Protein AF-A0A430JIA0-F1 (afdb_monomer)

Organism: NCBI:txid2496558

Solvent-accessible surface area (backbone atoms only — not comparable to full-atom values): 18528 Å² total; per-residue (Å²): 144,86,85,83,90,86,86,90,83,90,82,87,82,88,82,88,89,80,90,81,91,77,83,86,77,84,80,80,78,80,63,78,69,62,62,56,59,53,52,56,53,56,55,49,53,55,55,49,54,67,62,66,58,68,72,65,78,77,71,80,78,61,80,89,70,86,62,89,85,55,78,76,28,60,44,78,81,40,79,42,67,43,78,38,83,90,32,78,34,56,36,35,40,31,39,38,25,21,53,32,56,75,23,52,68,71,74,54,77,22,44,37,41,63,58,47,35,56,76,59,42,76,47,80,81,54,46,40,78,36,57,72,46,47,26,77,56,33,22,42,17,74,38,52,71,34,30,32,50,38,43,44,67,65,78,63,29,68,56,52,50,52,40,51,53,52,48,43,43,37,12,55,74,67,58,31,49,22,38,42,41,37,42,41,41,72,46,92,92,34,64,35,34,38,50,38,30,42,38,36,38,31,26,34,51,43,98,84,76,42,77,41,82,74,47,64,31,76,46,77,52,74,55,76,79,75,70,54,88,73,35,64,39,51,46,93,70,62,41,60,68,53,38,35,73,68,65,38,52,75,68,52,13,51,56,54,40,56,59,36,75,41,64,31,80,41,57,66,56,47,53,50,53,52,52,54,52,54,70,73,50,76,46,80,85,61,66,49,69,56,54,61,65,48,53,73,40,54,38,42,49,70,83,53,101,56,98,56,68,20,50,29,31,30,60,57,125

Nearest PDB structures (foldseek):
  4ozk-assembly1_A  TM=6.352E-01  e=3.296E+00  Brevibacillus laterosporus GI-9
  7pvh-assembly1_B 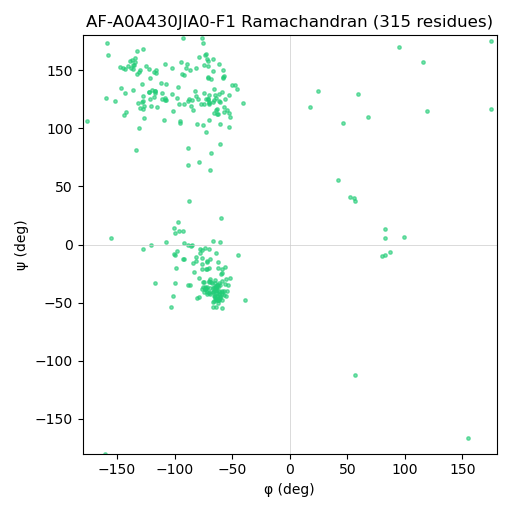 TM=2.564E-01  e=1.318E+00  Porphyromonas gingivalis ATCC 33277
  8hgn-assembly1_A  TM=3.031E-01  e=9.314E+00  Methylorubrum extorquens CM4

pLDDT: mean 80.12, std 19.39, range [41.81, 98.62]

Radius of gyration: 29.89 Å; Cα contacts (8 Å, |Δi|>4): 509; chains: 1; bounding box: 101×64×62 Å

Sequence (317 aa):
MMRDHARLNRKENESTEPGKEVRGAAKLSASPYSQIMHMQRTIGNRAVSSMMQGQSPRIQRAPSEDYTNEADGTYWETDETEDHNGATVPSQVLAVMKNPDYGGTPSVDPPGWDWLKTKYGRLKGSWVRFHIINAELGGPGGDTTNLVPTTTALNHNAGWRQLEEGAKSSAIDDNDWTYVEVDLNYNDDYPAGIPESISAEWGYLDQANQWRRAGTANLGQVNPDDNDNNHYLPAAQITNARLRQFGLNAQQAVAMRALIDDTYEDQDEFETELAGNGNHMIDENLIAGRWYDVAGRFYVDEDDDIDGPYPIVVRNT

InterPro domains:
  IPR044927 Type VII secretion system protein EssD-like [PF13930] (126-190)
  IPR044929 DNA/RNA non-specific endonuclease superfamily [G3DSA:3.40.570.10] (49-234)

Mean predicted aligned error: 14.37 Å

Foldseek 3Di:
DDDDDDDDDDDDDDDDDDDDDDDDDDDDDDDPVVVVVVVVVVVVVVVVVVVPPPPPPPPPPDQPDQCVPPDFAKDWRDFDWDFAPNDTATFKTKMKGAQHDQQDAADDQAKCRVVCCLAQPDCPQFKDFDFLQHRLRNGHNPDNSRTAIDTPCQSPDPQVVVQNVVQNCQRNVVRFIKMKMKGFDCDNLAPTRHGQKIKMWMFTQDPVRDTDTDGIDMDGGDRPVVVPPPWKDFLVRCALVNLVVLPADNVLSVLVNVLQPDFAQAQVRSVVVLVVSVVVVPPVVRPPVSSVVQVVQKGFNPVPPDRDTGGIIGTDD

Structure (mmCIF, N/CA/C/O backbone):
data_AF-A0A430JIA0-F1
#
_entry.id   AF-A0A430JIA0-F1
#
loop_
_atom_site.group_PDB
_atom_site.id
_atom_site.type_symbol
_atom_site.label_atom_id
_atom_site.label_alt_id
_atom_site.label_comp_id
_atom_site.label_asym_id
_atom_site.label_entity_id
_atom_site.label_seq_id
_atom_site.pdbx_PDB_ins_code
_atom_site.Cartn_x
_atom_site.Cartn_y
_atom_site.Cartn_z
_atom_site.occupancy
_atom_site.B_iso_or_equiv
_atom_site.auth_seq_id
_atom_site.auth_comp_id
_atom_site.auth_asym_id
_atom_site.auth_atom_id
_atom_site.pdbx_PDB_model_num
ATOM 1 N N . MET A 1 1 ? -78.118 0.076 -6.481 1.00 43.00 1 MET A N 1
ATOM 2 C CA . MET A 1 1 ? -78.180 0.472 -5.059 1.00 43.00 1 MET A CA 1
ATOM 3 C C . MET A 1 1 ? -77.096 1.510 -4.828 1.00 43.00 1 MET A C 1
ATOM 5 O O . MET A 1 1 ? -75.932 1.160 -4.739 1.00 43.00 1 MET A O 1
ATOM 9 N N . MET A 1 2 ? -77.500 2.777 -4.865 1.00 49.34 2 MET A N 1
ATOM 10 C CA . MET A 1 2 ? -76.716 3.983 -4.588 1.00 49.34 2 MET A CA 1
ATOM 11 C C . MET A 1 2 ? -77.392 4.675 -3.401 1.00 49.34 2 MET A C 1
ATOM 13 O O . MET A 1 2 ? -78.615 4.799 -3.434 1.00 49.34 2 MET A O 1
ATOM 17 N N . ARG A 1 3 ? -76.613 5.088 -2.398 1.00 47.03 3 ARG A N 1
ATOM 18 C CA . ARG A 1 3 ? -76.891 6.102 -1.358 1.00 47.03 3 ARG A CA 1
ATOM 19 C C . ARG A 1 3 ? -75.509 6.517 -0.836 1.00 47.03 3 ARG A C 1
ATOM 21 O O . ARG A 1 3 ? -74.711 5.623 -0.584 1.00 47.03 3 ARG A O 1
ATOM 28 N N . ASP A 1 4 ? -75.045 7.759 -0.767 1.00 46.25 4 ASP A N 1
ATOM 29 C CA . ASP A 1 4 ? -75.588 9.102 -0.488 1.00 46.25 4 ASP A CA 1
ATOM 30 C C . ASP A 1 4 ? -74.870 9.668 0.754 1.00 46.25 4 ASP A C 1
ATOM 32 O O . ASP A 1 4 ? -74.962 9.124 1.848 1.00 46.25 4 ASP A O 1
ATOM 36 N N . HIS A 1 5 ? -74.123 10.750 0.509 1.00 48.12 5 HIS A N 1
ATOM 37 C CA . HIS A 1 5 ? -73.893 11.969 1.302 1.00 48.12 5 HIS A CA 1
ATOM 38 C C . HIS A 1 5 ? -74.059 12.016 2.842 1.00 48.12 5 HIS A C 1
ATOM 40 O O . HIS A 1 5 ? -75.143 11.775 3.358 1.00 48.12 5 HIS A O 1
ATOM 46 N N . ALA A 1 6 ? -73.052 12.599 3.527 1.00 50.78 6 ALA A N 1
ATOM 47 C CA . ALA A 1 6 ? -73.121 13.829 4.372 1.00 50.78 6 ALA A CA 1
ATOM 48 C C . ALA A 1 6 ? -71.751 14.070 5.074 1.00 50.78 6 ALA A C 1
ATOM 50 O O . ALA A 1 6 ? -71.221 13.153 5.684 1.00 50.78 6 ALA A O 1
ATOM 51 N N . ARG A 1 7 ? -70.982 15.152 4.844 1.00 48.59 7 ARG A N 1
ATOM 52 C CA . ARG A 1 7 ? -71.048 16.578 5.281 1.00 48.59 7 ARG A CA 1
ATOM 53 C C . ARG A 1 7 ? -70.806 16.884 6.787 1.00 48.59 7 ARG A C 1
ATOM 55 O O . ARG A 1 7 ? -71.693 16.689 7.600 1.00 48.59 7 ARG A O 1
ATOM 62 N N . LEU A 1 8 ? -69.636 17.512 7.030 1.00 52.22 8 LEU A N 1
ATOM 63 C CA . LEU A 1 8 ? -69.292 18.727 7.821 1.00 52.22 8 LEU A CA 1
ATOM 64 C C . LEU A 1 8 ? -69.594 18.862 9.335 1.00 52.22 8 LEU A C 1
ATOM 66 O O . LEU A 1 8 ? -70.743 18.802 9.748 1.00 52.22 8 LEU A O 1
ATOM 70 N N . ASN A 1 9 ? -68.550 19.247 10.099 1.00 46.97 9 ASN A N 1
ATOM 71 C CA . ASN A 1 9 ? -68.502 20.329 11.121 1.00 46.97 9 ASN A CA 1
ATOM 72 C C . ASN A 1 9 ? -67.052 20.441 11.660 1.00 46.97 9 ASN A C 1
ATOM 74 O O . ASN A 1 9 ? -66.540 19.482 12.223 1.00 46.97 9 ASN A O 1
ATOM 78 N N . ARG A 1 10 ? -66.243 21.457 11.317 1.00 45.19 10 ARG A N 1
ATOM 79 C CA . ARG A 1 10 ? -66.121 22.824 11.887 1.00 45.19 10 ARG A CA 1
ATOM 80 C C . ARG A 1 10 ? -66.078 22.877 13.423 1.00 45.19 10 ARG A C 1
ATOM 82 O O . ARG A 1 10 ? -67.124 22.832 14.060 1.00 45.19 10 ARG A O 1
ATOM 89 N N . LYS A 1 11 ? -64.883 23.107 13.981 1.00 51.16 11 LYS A N 1
ATOM 90 C CA . LYS A 1 11 ? -64.669 23.973 15.152 1.00 51.16 11 LYS A CA 1
ATOM 91 C C . LYS A 1 11 ? -63.366 24.751 14.978 1.00 51.16 11 LYS A C 1
ATOM 93 O O . LYS A 1 11 ? -62.287 24.174 14.910 1.00 51.16 11 LYS A O 1
ATOM 98 N N . GLU A 1 12 ? -63.540 26.058 14.850 1.00 51.97 12 GLU A N 1
ATOM 99 C CA . GLU A 1 12 ? -62.530 27.094 15.027 1.00 51.97 12 GLU A CA 1
ATOM 100 C C . GLU A 1 12 ? -62.154 27.158 16.513 1.00 51.97 12 GLU A C 1
ATOM 102 O O . GLU A 1 12 ? -63.027 27.014 17.369 1.00 51.97 12 GLU A O 1
ATOM 107 N N . ASN A 1 13 ? -60.876 27.382 16.809 1.00 48.94 13 ASN A N 1
ATOM 108 C CA . ASN A 1 13 ? -60.428 27.892 18.100 1.00 48.94 13 ASN A CA 1
ATOM 109 C C . ASN A 1 13 ? -59.471 29.051 17.816 1.00 48.94 13 ASN A C 1
ATOM 111 O O . ASN A 1 13 ? -58.311 28.849 17.460 1.00 48.94 13 ASN A O 1
ATOM 115 N N . GLU A 1 14 ? -60.006 30.262 17.941 1.00 49.06 14 GLU A N 1
ATOM 116 C CA . GLU A 1 14 ? -59.245 31.474 18.211 1.00 49.06 14 GLU A CA 1
ATOM 117 C C . GLU A 1 14 ? -58.817 31.457 19.685 1.00 49.06 14 GLU A C 1
ATOM 119 O O . GLU A 1 14 ? -59.644 31.266 20.577 1.00 49.06 14 GLU A O 1
ATOM 124 N N . SER A 1 15 ? -57.537 31.700 19.956 1.00 50.50 15 SER A N 1
ATOM 125 C CA . SER A 1 15 ? -57.106 32.253 21.240 1.00 50.50 15 SER A CA 1
ATOM 126 C C . SER A 1 15 ? -55.933 33.197 21.014 1.00 50.50 15 SER A C 1
ATOM 128 O O . SER A 1 15 ? -54.843 32.794 20.607 1.00 50.50 15 SER A O 1
ATOM 130 N N . THR A 1 16 ? -56.228 34.463 21.250 1.00 45.66 16 THR A N 1
ATOM 131 C CA . THR A 1 16 ? -55.374 35.645 21.240 1.00 45.66 16 THR A CA 1
ATOM 132 C C . THR A 1 16 ? -54.450 35.694 22.466 1.00 45.66 16 THR A C 1
ATOM 134 O O . THR A 1 16 ? -54.764 35.080 23.481 1.00 45.66 16 THR A O 1
ATOM 137 N N . GLU A 1 17 ? -53.401 36.528 22.357 1.00 45.19 17 GLU A N 1
ATOM 138 C CA . GLU A 1 17 ? -52.567 37.182 23.402 1.00 45.19 17 GLU A CA 1
ATOM 139 C C . GLU A 1 17 ? -51.066 36.773 23.461 1.00 45.19 17 GLU A C 1
ATOM 141 O O . GLU A 1 17 ? -50.692 35.708 22.979 1.00 45.19 17 GLU A O 1
ATOM 146 N N . PRO A 1 18 ? -50.156 37.608 24.020 1.00 48.72 18 PRO A N 1
ATOM 147 C CA . PRO A 1 18 ? -49.768 38.925 23.509 1.00 48.72 18 PRO A CA 1
ATOM 148 C C . PRO A 1 18 ? -48.228 39.130 23.460 1.00 48.72 18 PRO A C 1
ATOM 150 O O . PRO A 1 18 ? -47.442 38.398 24.053 1.00 48.72 18 PRO A O 1
ATOM 153 N N . GLY A 1 19 ? -47.825 40.184 22.744 1.00 44.72 19 GLY A N 1
ATOM 154 C CA . GLY A 1 19 ? -46.568 40.950 22.810 1.00 44.72 19 GLY A CA 1
ATOM 155 C C . GLY A 1 19 ? -45.313 40.378 23.493 1.00 44.72 19 GLY A C 1
ATOM 156 O O . GLY A 1 19 ? -45.224 40.307 24.717 1.00 44.72 19 GLY A O 1
ATOM 157 N N . LYS A 1 20 ? -44.247 40.213 22.698 1.00 43.59 20 LYS A N 1
ATOM 158 C CA . LYS A 1 20 ? -42.864 40.411 23.159 1.00 43.59 20 LYS A CA 1
ATOM 159 C C . LYS A 1 20 ? -42.105 41.327 22.203 1.00 43.59 20 LYS A C 1
ATOM 161 O O . LYS A 1 20 ? -41.908 41.005 21.034 1.00 43.59 20 LYS A O 1
ATOM 166 N N . GLU A 1 21 ? -41.693 42.470 22.745 1.00 47.84 21 GLU A N 1
ATOM 167 C CA . GLU A 1 21 ? -40.702 43.381 22.179 1.00 47.84 21 GLU A CA 1
ATOM 168 C C . GLU A 1 21 ? -39.407 42.628 21.845 1.00 47.84 21 GLU A C 1
ATOM 170 O O . GLU A 1 21 ? -38.822 41.970 22.707 1.00 47.84 21 GLU A O 1
ATOM 175 N N . VAL A 1 22 ? -38.914 42.786 20.617 1.00 49.38 22 VAL A N 1
ATOM 176 C CA . VAL A 1 22 ? -37.538 42.430 20.259 1.00 49.38 22 VAL A CA 1
ATOM 177 C C . VAL A 1 22 ? -36.776 43.727 20.032 1.00 49.38 22 VAL A C 1
ATOM 179 O O . VAL A 1 22 ? -36.980 44.437 19.049 1.00 49.38 22 VAL A O 1
ATOM 182 N N . ARG A 1 23 ? -35.904 44.040 20.991 1.00 46.28 23 ARG A N 1
ATOM 183 C CA . ARG A 1 23 ? -34.917 45.114 20.903 1.00 46.28 23 ARG A CA 1
ATOM 184 C C . ARG A 1 23 ? -33.923 44.787 19.792 1.00 46.28 23 ARG A C 1
ATOM 186 O O . ARG A 1 23 ? -33.321 43.716 19.783 1.00 46.28 23 ARG A O 1
ATOM 193 N N . GLY A 1 24 ? -33.756 45.730 18.869 1.00 43.81 24 GLY A N 1
ATOM 194 C CA . GLY A 1 24 ? -32.754 45.667 17.817 1.00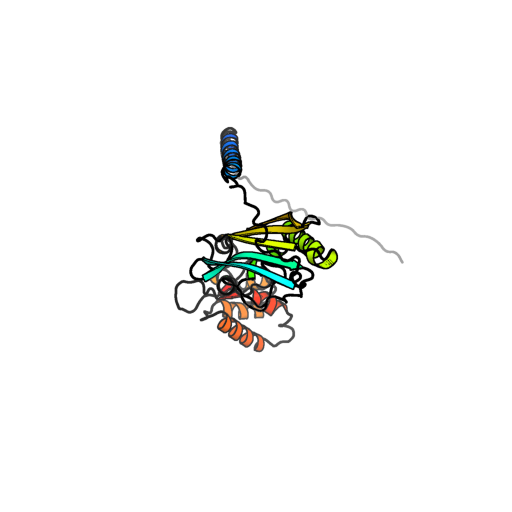 43.81 24 GLY A CA 1
ATOM 195 C C . GLY A 1 24 ? -31.342 45.762 18.390 1.00 43.81 24 GLY A C 1
ATOM 196 O O . GLY A 1 24 ? -30.995 46.743 19.046 1.00 43.81 24 GLY A O 1
ATOM 197 N N . ALA A 1 25 ? -30.526 44.752 18.102 1.00 44.22 25 ALA A N 1
ATOM 198 C CA . ALA A 1 25 ? -29.078 44.840 18.182 1.00 44.22 25 ALA A CA 1
ATOM 199 C C . ALA A 1 25 ? -28.545 45.160 16.780 1.00 44.22 25 ALA A C 1
ATOM 201 O O . ALA A 1 25 ? -28.807 44.441 15.812 1.00 44.22 25 ALA A O 1
ATOM 202 N N . ALA A 1 26 ? -27.835 46.279 16.675 1.00 43.44 26 ALA A N 1
ATOM 203 C CA . ALA A 1 26 ? -27.191 46.738 15.458 1.00 43.44 26 ALA A CA 1
ATOM 204 C C . ALA A 1 26 ? -26.148 45.715 14.979 1.00 43.44 26 ALA A C 1
ATOM 206 O O . ALA A 1 26 ? -25.205 45.383 15.697 1.00 43.44 26 ALA A O 1
ATOM 207 N N . LYS A 1 27 ? -26.309 45.236 13.741 1.00 42.09 27 LYS A N 1
ATOM 208 C CA . LYS A 1 27 ? -25.271 44.503 13.012 1.00 42.09 27 LYS A CA 1
ATOM 209 C C . LYS A 1 27 ? -24.162 45.489 12.641 1.00 42.09 27 LYS A C 1
ATOM 211 O O . LYS A 1 27 ? -24.347 46.323 11.758 1.00 42.09 27 LYS A O 1
ATOM 216 N N . LEU A 1 28 ? -23.021 45.387 13.317 1.00 44.50 28 LEU A N 1
ATOM 217 C CA . LEU A 1 28 ? -21.771 45.999 12.877 1.00 44.50 28 LEU A CA 1
ATOM 218 C C . LEU A 1 28 ? -21.367 45.349 11.548 1.00 44.50 28 LEU A C 1
ATOM 220 O O . LEU A 1 28 ? -21.128 44.144 11.475 1.00 44.50 28 LEU A O 1
ATOM 224 N N . SER A 1 29 ? -21.351 46.151 10.486 1.00 46.59 29 SER A N 1
ATOM 225 C CA . SER A 1 29 ? -20.900 45.759 9.156 1.00 46.59 29 SER A CA 1
ATOM 226 C C . SER A 1 29 ? -19.417 45.388 9.206 1.00 46.59 29 SER A C 1
ATOM 228 O O . SER A 1 29 ? -18.563 46.253 9.409 1.00 46.59 29 SER A O 1
ATOM 230 N N . ALA A 1 30 ? -19.108 44.109 9.003 1.00 49.59 30 ALA A N 1
ATOM 231 C CA . ALA A 1 30 ? -17.751 43.675 8.708 1.00 49.59 30 ALA A CA 1
ATOM 232 C C . ALA A 1 30 ? -17.302 44.327 7.390 1.00 49.59 30 ALA A C 1
ATOM 234 O O . ALA A 1 30 ? -17.980 44.231 6.367 1.00 49.59 30 ALA A O 1
ATOM 235 N N . SER A 1 31 ? -16.181 45.046 7.449 1.00 51.12 31 SER A N 1
ATOM 236 C CA . SER A 1 31 ? -15.596 45.756 6.314 1.00 51.12 31 SER A CA 1
ATOM 237 C C . SER A 1 31 ? -15.133 44.763 5.234 1.00 51.12 31 SER A C 1
ATOM 239 O O . SER A 1 31 ? -14.356 43.861 5.552 1.00 51.12 31 SER A O 1
ATOM 241 N N . PRO A 1 32 ? -15.520 44.939 3.955 1.00 51.06 32 PRO A N 1
ATOM 242 C CA . PRO A 1 32 ? -15.108 44.063 2.850 1.00 51.06 32 PRO A CA 1
ATOM 243 C C . PRO A 1 32 ? -13.591 44.077 2.570 1.00 51.06 32 PRO A C 1
ATOM 245 O O . PRO A 1 32 ? -13.096 43.260 1.798 1.00 51.06 32 PRO A O 1
ATOM 248 N N . TYR A 1 33 ? -12.825 44.956 3.226 1.00 46.16 33 TYR A N 1
ATOM 249 C CA . TYR A 1 33 ? -11.367 45.009 3.100 1.00 46.16 33 TYR A CA 1
ATOM 250 C C . TYR A 1 33 ? -10.622 43.895 3.858 1.00 46.16 33 TYR A C 1
ATOM 252 O O . TYR A 1 33 ? -9.486 43.588 3.495 1.00 46.16 33 TYR A O 1
ATOM 260 N N . SER A 1 34 ? -11.224 43.249 4.869 1.00 47.56 34 SER A N 1
ATOM 261 C CA . SER A 1 34 ? -10.537 42.178 5.618 1.00 47.56 34 SER A CA 1
ATOM 262 C C . SER A 1 34 ? -10.517 40.833 4.878 1.00 47.56 34 SER A C 1
ATOM 264 O O . SER A 1 34 ? -9.562 40.072 5.025 1.00 47.56 34 SER A O 1
ATOM 266 N N . GLN A 1 35 ? -11.509 40.554 4.025 1.00 50.44 35 GLN A N 1
ATOM 267 C CA . GLN A 1 35 ? -11.561 39.317 3.230 1.00 50.44 35 GLN A CA 1
ATOM 268 C C . GLN A 1 35 ? -10.589 39.324 2.039 1.00 50.44 35 GLN A C 1
ATOM 270 O O . GLN A 1 35 ? -10.031 38.283 1.695 1.00 50.44 35 GLN A O 1
ATOM 275 N N . ILE A 1 36 ? -10.325 40.489 1.440 1.00 48.91 36 ILE A N 1
ATOM 276 C CA . ILE A 1 36 ? -9.433 40.602 0.272 1.00 48.91 36 ILE A CA 1
ATOM 277 C C . ILE A 1 36 ? -7.958 40.428 0.676 1.00 48.91 36 ILE A C 1
ATOM 279 O O . ILE A 1 36 ? -7.204 39.744 -0.015 1.00 48.91 36 ILE A O 1
ATOM 283 N N . MET A 1 37 ? -7.560 40.954 1.839 1.00 51.47 37 MET A N 1
ATOM 284 C CA . MET A 1 37 ? -6.196 40.794 2.365 1.00 51.47 37 MET A CA 1
ATOM 285 C C . MET A 1 37 ? -5.875 39.349 2.780 1.00 51.47 37 MET A C 1
ATOM 287 O O . MET A 1 37 ? -4.733 38.910 2.634 1.00 51.47 37 MET A O 1
ATOM 291 N N . HIS A 1 38 ? -6.866 38.588 3.262 1.00 51.59 38 HIS A N 1
ATOM 292 C CA . HIS A 1 38 ? -6.653 37.184 3.623 1.00 51.59 38 HIS A CA 1
ATOM 293 C C . HIS A 1 38 ? -6.515 36.280 2.391 1.00 51.59 38 HIS A C 1
ATOM 295 O O . HIS A 1 38 ? -5.639 35.419 2.378 1.00 51.59 38 HIS A O 1
ATOM 301 N N . MET A 1 39 ? -7.281 36.525 1.319 1.00 48.75 39 MET A N 1
ATOM 302 C CA . MET A 1 39 ? -7.136 35.767 0.068 1.00 48.75 39 MET A CA 1
ATOM 303 C C . MET A 1 39 ? -5.783 36.005 -0.620 1.00 48.75 39 MET A C 1
ATOM 305 O O . MET A 1 39 ? -5.195 35.061 -1.144 1.00 48.75 39 MET A O 1
ATOM 309 N N . GLN A 1 40 ? -5.237 37.227 -0.573 1.00 48.72 40 GLN A N 1
ATOM 310 C CA . GLN A 1 40 ? -3.938 37.521 -1.194 1.00 48.72 40 GLN A CA 1
ATOM 311 C C . GLN A 1 40 ? -2.748 36.862 -0.473 1.00 48.72 40 GLN A C 1
ATOM 313 O O . GLN A 1 40 ? -1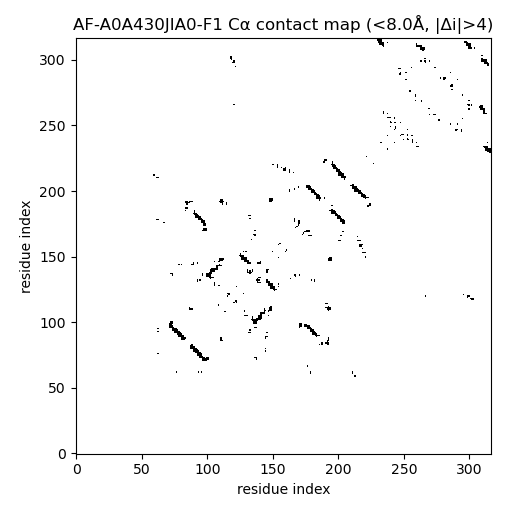.782 36.490 -1.137 1.00 48.72 40 GLN A O 1
ATOM 318 N N . ARG A 1 41 ? -2.817 36.632 0.849 1.00 52.00 41 ARG A N 1
ATOM 319 C CA . ARG A 1 41 ? -1.762 35.888 1.570 1.00 52.00 41 ARG A CA 1
ATOM 320 C C . ARG A 1 41 ? -1.832 34.378 1.345 1.00 52.00 41 ARG A C 1
ATOM 322 O O . ARG A 1 41 ? -0.791 33.745 1.195 1.00 52.00 41 ARG A O 1
ATOM 329 N N . THR A 1 42 ? -3.027 33.793 1.272 1.00 51.00 42 THR A N 1
ATOM 330 C CA . THR A 1 42 ? -3.172 32.336 1.096 1.00 51.00 42 THR A CA 1
ATOM 331 C C . THR A 1 42 ? -2.833 31.885 -0.328 1.00 51.00 42 THR A C 1
ATOM 333 O O . THR A 1 42 ? -2.217 30.836 -0.508 1.00 51.00 42 THR A O 1
ATOM 336 N N . ILE A 1 43 ? -3.172 32.691 -1.344 1.00 50.91 43 ILE A N 1
ATOM 337 C CA . ILE A 1 43 ? -2.831 32.393 -2.745 1.00 50.91 43 ILE A CA 1
ATOM 338 C C . ILE A 1 43 ? -1.327 32.597 -2.994 1.00 50.91 43 ILE A C 1
ATOM 340 O O . ILE A 1 43 ? -0.707 31.778 -3.669 1.00 50.91 43 ILE A O 1
ATOM 344 N N . GLY A 1 44 ? -0.719 33.626 -2.386 1.00 44.75 44 GLY A N 1
ATOM 345 C CA . GLY A 1 44 ? 0.725 33.869 -2.471 1.00 44.75 44 GLY A CA 1
ATOM 346 C C . GLY A 1 44 ? 1.565 32.745 -1.855 1.00 44.75 44 GLY A C 1
ATOM 347 O O . GLY A 1 44 ? 2.505 32.272 -2.485 1.00 44.75 44 GLY A O 1
ATOM 348 N N . ASN A 1 45 ? 1.192 32.244 -0.673 1.00 48.00 45 ASN A N 1
ATOM 349 C CA . ASN A 1 45 ? 1.983 31.215 0.012 1.00 48.00 45 ASN A CA 1
ATOM 350 C C . ASN A 1 45 ? 1.854 29.818 -0.622 1.00 48.00 45 ASN A C 1
ATOM 352 O O . ASN A 1 45 ? 2.837 29.078 -0.643 1.00 48.00 45 ASN A O 1
ATOM 356 N N . ARG A 1 46 ? 0.692 29.465 -1.199 1.00 48.31 46 ARG A N 1
ATOM 357 C CA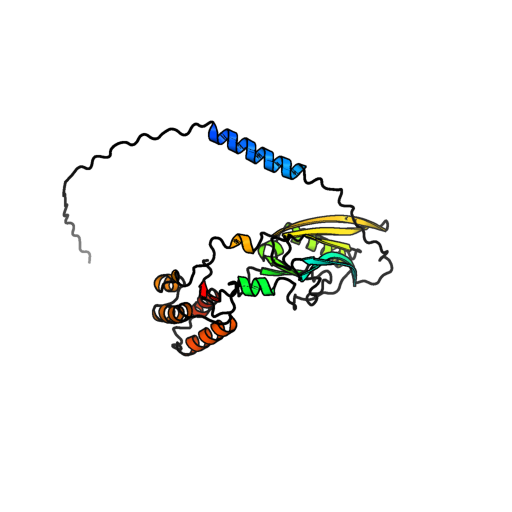 . ARG A 1 46 ? 0.541 28.205 -1.956 1.00 48.31 46 ARG A CA 1
ATOM 358 C C . ARG A 1 46 ? 1.311 28.220 -3.275 1.00 48.31 46 ARG A C 1
ATOM 360 O O . ARG A 1 46 ? 1.954 27.228 -3.602 1.00 48.31 46 ARG A O 1
ATOM 367 N N . ALA A 1 47 ? 1.298 29.339 -4.001 1.00 49.84 47 ALA A N 1
ATOM 368 C CA . ALA A 1 47 ? 2.062 29.463 -5.241 1.00 49.84 47 ALA A CA 1
ATOM 369 C C . ALA A 1 47 ? 3.580 29.429 -4.982 1.00 49.84 47 ALA A C 1
ATOM 371 O O . ALA A 1 47 ? 4.308 28.744 -5.698 1.00 49.84 47 ALA A O 1
ATOM 372 N N . VAL A 1 48 ? 4.055 30.089 -3.918 1.00 49.62 48 VAL A N 1
ATOM 373 C CA . VAL A 1 48 ? 5.484 30.117 -3.565 1.00 49.62 48 VAL A CA 1
ATOM 374 C C . VAL A 1 48 ? 5.974 28.772 -3.010 1.00 49.62 48 VAL A C 1
ATOM 376 O O . VAL A 1 48 ? 7.065 28.354 -3.383 1.00 49.62 48 VAL A O 1
ATOM 379 N N . SER A 1 49 ? 5.172 28.027 -2.233 1.00 49.34 49 SER A N 1
ATOM 380 C CA . SER A 1 49 ? 5.542 26.651 -1.832 1.00 49.34 49 SER A CA 1
ATOM 381 C C . SER A 1 49 ? 5.633 25.695 -3.027 1.00 49.34 49 SER A C 1
ATOM 383 O O . SER A 1 49 ? 6.559 24.893 -3.083 1.00 49.34 49 SER A O 1
ATOM 385 N N . SER A 1 50 ? 4.757 25.832 -4.033 1.00 49.09 50 SER A N 1
ATOM 386 C CA . SER A 1 50 ? 4.847 25.024 -5.263 1.00 49.09 50 SER A CA 1
ATOM 387 C C . SER A 1 50 ? 6.043 25.378 -6.159 1.00 49.09 50 SER A C 1
ATOM 389 O O . SER A 1 50 ? 6.444 24.572 -6.988 1.00 49.09 50 SER A O 1
ATOM 391 N N . MET A 1 51 ? 6.616 26.578 -6.000 1.00 45.97 51 MET A N 1
ATOM 392 C CA . MET A 1 51 ? 7.774 27.043 -6.775 1.00 45.97 51 MET A CA 1
ATOM 393 C C . MET A 1 51 ? 9.114 26.880 -6.039 1.00 45.97 51 MET A C 1
ATOM 395 O O . MET A 1 51 ? 10.152 26.878 -6.695 1.00 45.97 51 MET A O 1
ATOM 399 N N . MET A 1 52 ? 9.116 26.758 -4.704 1.00 42.84 52 MET A N 1
ATOM 400 C CA . MET A 1 52 ? 10.332 26.578 -3.891 1.00 42.84 52 MET A CA 1
ATOM 401 C C . MET A 1 52 ? 10.630 25.127 -3.506 1.00 42.84 52 MET A C 1
ATOM 403 O O . MET A 1 52 ? 11.726 24.863 -3.014 1.00 42.84 52 MET A O 1
ATOM 407 N N . GLN A 1 53 ? 9.749 24.171 -3.818 1.00 50.28 53 GLN A N 1
ATOM 408 C CA . GLN A 1 53 ? 10.211 22.814 -4.112 1.00 50.28 53 GLN A CA 1
ATOM 409 C C . GLN A 1 53 ? 10.966 22.881 -5.436 1.00 50.28 53 GLN A C 1
ATOM 411 O O . GLN A 1 53 ? 10.433 22.591 -6.506 1.00 50.28 53 GLN A O 1
ATOM 416 N N . GLY A 1 54 ? 12.213 23.351 -5.359 1.00 41.81 54 GLY A N 1
ATOM 417 C CA . GLY A 1 54 ? 13.189 23.143 -6.404 1.00 41.81 54 GLY A CA 1
ATOM 418 C C . GLY A 1 54 ? 13.208 21.650 -6.660 1.00 41.81 54 GLY A C 1
ATOM 419 O O . GLY A 1 54 ? 13.764 20.895 -5.868 1.00 41.81 54 GLY A O 1
ATOM 420 N N . GLN A 1 55 ? 12.534 21.233 -7.730 1.00 44.44 55 GLN A N 1
ATOM 421 C CA . GLN A 1 55 ? 12.727 19.932 -8.326 1.00 44.44 55 GLN A CA 1
ATOM 422 C C . GLN A 1 55 ? 14.193 19.923 -8.743 1.00 44.44 55 GLN A C 1
ATOM 424 O O . GLN A 1 55 ? 14.537 20.315 -9.859 1.00 44.44 55 GLN A O 1
ATOM 429 N N . SER A 1 56 ? 15.075 19.541 -7.814 1.00 45.25 56 SER A N 1
ATOM 430 C CA . SER A 1 56 ? 16.354 18.949 -8.165 1.00 45.25 56 SER A CA 1
ATOM 431 C C . SER A 1 56 ? 16.025 18.009 -9.314 1.00 45.25 56 SER A C 1
ATOM 433 O O . SER A 1 56 ? 15.091 17.216 -9.146 1.00 45.25 56 SER A O 1
ATOM 435 N N . PRO A 1 57 ? 16.637 18.175 -10.500 1.00 49.19 57 PRO A N 1
ATOM 436 C CA . PRO A 1 57 ? 16.310 17.335 -11.637 1.00 49.19 57 PRO A CA 1
ATOM 437 C C . PRO A 1 57 ? 16.423 15.902 -11.138 1.00 49.19 57 PRO A C 1
ATOM 439 O O . PRO A 1 57 ? 17.520 15.484 -10.771 1.00 49.19 57 PRO A O 1
ATOM 442 N N . ARG A 1 58 ? 15.283 15.208 -11.000 1.00 51.78 58 ARG A N 1
ATOM 443 C CA . ARG A 1 58 ? 15.279 13.799 -10.627 1.00 51.78 58 ARG A CA 1
ATOM 444 C C . ARG A 1 58 ? 16.046 13.135 -11.754 1.00 51.78 58 ARG A C 1
ATOM 446 O O . ARG A 1 58 ? 15.578 13.112 -12.894 1.00 51.78 58 ARG A O 1
ATOM 453 N N . ILE A 1 59 ? 17.295 12.785 -11.466 1.00 58.44 59 ILE A N 1
ATOM 454 C CA . ILE A 1 59 ? 18.144 12.062 -12.394 1.00 58.44 59 ILE A CA 1
ATOM 455 C C . ILE A 1 59 ? 17.402 10.752 -12.585 1.00 58.44 59 ILE A C 1
ATOM 457 O O . ILE A 1 59 ? 17.249 10.015 -11.620 1.00 58.44 59 ILE A O 1
ATOM 461 N N . GLN A 1 60 ? 16.880 10.528 -13.790 1.00 60.03 60 GLN A N 1
ATOM 462 C CA . GLN A 1 60 ? 16.321 9.239 -14.166 1.00 60.03 60 GLN A CA 1
ATOM 463 C C . GLN A 1 60 ? 17.398 8.194 -13.868 1.00 60.03 60 GLN A C 1
ATOM 465 O O . GLN A 1 60 ? 18.464 8.227 -14.494 1.00 60.03 60 GLN A O 1
ATOM 470 N N . ARG A 1 61 ? 17.157 7.320 -12.890 1.00 67.50 61 ARG A N 1
ATOM 471 C CA . ARG A 1 61 ? 18.056 6.209 -12.598 1.00 67.50 61 ARG A CA 1
ATOM 472 C C . ARG A 1 61 ? 17.605 5.057 -13.472 1.00 67.50 61 ARG A C 1
ATOM 474 O O . ARG A 1 61 ? 16.806 4.216 -13.091 1.00 67.50 61 ARG A O 1
ATOM 481 N N . ALA A 1 62 ? 18.065 5.091 -14.719 1.00 76.19 62 ALA A N 1
ATOM 482 C CA . ALA A 1 62 ? 17.953 3.912 -15.556 1.00 76.19 62 ALA A CA 1
ATOM 483 C C . ALA A 1 62 ? 18.655 2.739 -14.845 1.00 76.19 62 ALA A C 1
ATOM 485 O O . ALA A 1 62 ? 19.690 2.983 -14.211 1.00 76.19 62 ALA A O 1
ATOM 486 N N . PRO A 1 63 ? 18.136 1.509 -14.988 1.00 87.88 63 PRO A N 1
ATOM 487 C CA . PRO A 1 63 ? 18.832 0.312 -14.542 1.00 87.88 63 PRO A CA 1
ATOM 488 C C . PRO A 1 63 ? 20.305 0.329 -14.960 1.00 87.88 63 PRO A C 1
ATOM 490 O O . PRO A 1 63 ? 20.637 0.697 -16.094 1.00 87.88 63 PRO A O 1
ATOM 493 N N . SER A 1 64 ? 21.186 -0.004 -14.026 1.00 85.56 64 SER A N 1
ATOM 494 C CA . SER A 1 64 ? 22.639 0.071 -14.180 1.00 85.56 64 SER A CA 1
ATOM 495 C C . SER A 1 64 ? 23.226 -1.157 -14.873 1.00 85.56 64 SER A C 1
ATOM 497 O O . SER A 1 64 ? 24.293 -1.055 -15.487 1.00 85.56 64 SER A O 1
ATOM 499 N N . GLU A 1 65 ? 22.521 -2.289 -14.822 1.00 85.50 65 GLU A N 1
ATOM 500 C CA . GLU A 1 65 ? 22.912 -3.539 -15.472 1.00 85.50 65 GLU A CA 1
ATOM 501 C C . GLU A 1 65 ? 22.273 -3.704 -16.865 1.00 85.50 65 GLU A C 1
ATOM 503 O O . GLU A 1 65 ? 21.249 -3.100 -17.201 1.00 85.50 65 GLU A O 1
ATOM 508 N N . ASP A 1 66 ? 22.909 -4.518 -17.712 1.00 88.25 66 ASP A N 1
ATOM 509 C CA . ASP A 1 66 ? 22.387 -4.898 -19.028 1.00 88.25 66 ASP A CA 1
ATOM 510 C C . ASP A 1 66 ? 21.649 -6.238 -18.929 1.00 88.25 66 ASP A C 1
ATOM 512 O O . ASP A 1 66 ? 22.269 -7.299 -18.878 1.00 88.25 66 ASP A O 1
ATOM 516 N N . TYR A 1 67 ? 20.320 -6.178 -18.955 1.00 89.62 67 TYR A N 1
ATOM 517 C CA . TYR A 1 67 ? 19.441 -7.343 -18.843 1.00 89.62 67 TYR A CA 1
ATOM 518 C C . TYR A 1 67 ? 19.125 -7.993 -20.201 1.00 89.62 67 TYR A C 1
ATOM 520 O O . TYR A 1 67 ? 18.426 -8.996 -20.266 1.00 89.62 67 TYR A O 1
ATOM 528 N N . THR A 1 68 ? 19.638 -7.477 -21.327 1.00 86.62 68 THR A N 1
ATOM 529 C CA . THR A 1 68 ? 19.233 -7.953 -22.669 1.00 86.62 68 THR A CA 1
ATOM 530 C C . THR A 1 68 ? 19.544 -9.423 -22.953 1.00 86.62 68 THR A C 1
ATOM 532 O O . THR A 1 68 ? 18.929 -10.008 -23.847 1.00 86.62 68 THR A O 1
ATOM 535 N N . ASN A 1 69 ? 20.476 -10.018 -22.207 1.00 90.75 69 ASN A N 1
ATOM 536 C CA . ASN A 1 69 ? 20.871 -11.423 -22.332 1.00 90.75 69 ASN A CA 1
ATOM 537 C C . ASN A 1 69 ? 20.383 -12.297 -21.165 1.00 90.75 69 ASN A C 1
ATOM 539 O O . ASN A 1 69 ? 20.704 -13.486 -21.129 1.00 90.75 69 ASN A O 1
ATOM 543 N N . GLU A 1 70 ? 19.643 -11.713 -20.226 1.00 92.69 70 GLU A N 1
ATOM 544 C CA . GLU A 1 70 ? 19.069 -12.417 -19.087 1.00 92.69 70 GLU A CA 1
ATOM 545 C C . GLU A 1 70 ? 17.801 -13.184 -19.486 1.00 92.69 70 GLU A C 1
ATOM 547 O O . GLU A 1 70 ? 17.205 -12.954 -20.543 1.00 92.69 70 GLU A O 1
ATOM 552 N N . ALA A 1 71 ? 17.415 -14.148 -18.652 1.00 92.94 71 ALA A N 1
ATOM 553 C CA . ALA A 1 71 ? 16.152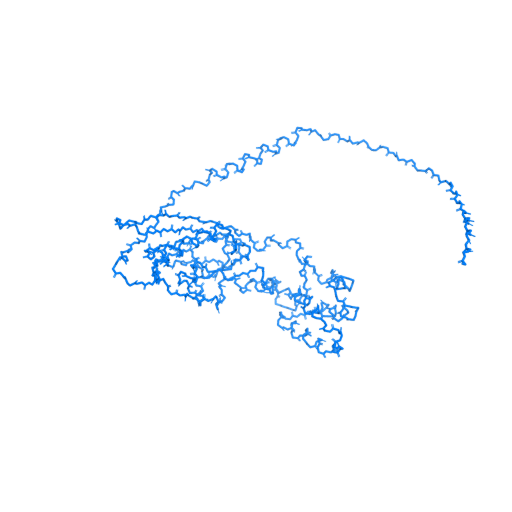 -14.855 -18.820 1.00 92.94 71 ALA A CA 1
ATOM 554 C C . ALA A 1 71 ? 14.961 -13.944 -18.469 1.00 92.94 71 ALA A C 1
ATOM 556 O O . ALA A 1 71 ? 15.105 -12.965 -17.745 1.00 92.94 71 ALA A O 1
ATOM 557 N N . ASP A 1 72 ? 13.771 -14.292 -18.959 1.00 95.25 72 ASP A N 1
ATOM 558 C CA . ASP A 1 72 ? 12.528 -13.666 -18.500 1.00 95.25 72 ASP A CA 1
ATOM 559 C C . ASP A 1 72 ? 12.379 -13.853 -16.973 1.00 95.25 72 ASP A C 1
ATOM 561 O O . ASP A 1 72 ? 12.745 -14.898 -16.422 1.00 95.25 72 ASP A O 1
ATOM 565 N N . GLY A 1 73 ? 11.842 -12.844 -16.289 1.00 95.25 73 GLY A N 1
ATOM 566 C CA . GLY A 1 73 ? 11.671 -12.828 -14.838 1.00 95.25 73 GLY A CA 1
ATOM 567 C C . GLY A 1 73 ? 11.630 -11.417 -14.249 1.00 95.25 73 GLY A C 1
ATOM 568 O O . GLY A 1 73 ? 11.495 -10.431 -14.975 1.00 95.25 73 GLY A O 1
ATOM 569 N N . THR A 1 74 ? 11.764 -11.336 -12.922 1.00 95.38 74 THR A N 1
ATOM 570 C CA . THR A 1 74 ? 11.906 -10.086 -12.155 1.00 95.38 74 THR A CA 1
ATOM 571 C C . THR A 1 74 ? 13.259 -10.065 -11.453 1.00 95.38 74 THR A C 1
ATOM 573 O O . THR A 1 74 ? 13.629 -11.019 -10.768 1.00 95.38 74 THR A O 1
ATOM 576 N N . TYR A 1 75 ? 13.967 -8.952 -11.587 1.00 95.06 75 TYR A N 1
ATOM 577 C CA . TYR A 1 75 ? 15.296 -8.696 -11.054 1.00 95.06 75 TYR A CA 1
ATOM 578 C C . TYR A 1 75 ? 15.236 -7.474 -10.140 1.00 95.06 75 TYR A C 1
ATOM 580 O O . TYR A 1 75 ? 14.773 -6.413 -10.551 1.00 95.06 75 TYR A O 1
ATOM 588 N N . TRP A 1 76 ? 15.686 -7.630 -8.899 1.00 92.88 76 TRP A N 1
ATOM 589 C CA . TRP A 1 76 ? 15.704 -6.566 -7.895 1.00 92.88 76 TRP A CA 1
ATOM 590 C C . TRP A 1 76 ? 17.081 -5.922 -7.907 1.00 92.88 76 TRP A C 1
ATOM 592 O O . TRP A 1 76 ? 18.053 -6.537 -7.474 1.00 92.88 76 TRP A O 1
ATOM 602 N N . GLU A 1 77 ? 17.173 -4.713 -8.450 1.00 86.88 77 GLU A N 1
ATOM 603 C CA . GLU A 1 77 ? 18.451 -4.015 -8.585 1.00 86.88 77 GLU A CA 1
ATOM 604 C C . GLU A 1 77 ? 18.790 -3.217 -7.327 1.00 86.88 77 GLU A C 1
ATOM 606 O O . GLU A 1 77 ? 19.950 -3.092 -6.937 1.00 86.88 77 GLU A O 1
ATOM 611 N N . THR A 1 78 ? 17.776 -2.656 -6.673 1.00 83.69 78 THR A N 1
ATOM 612 C CA . THR A 1 78 ? 17.953 -1.885 -5.445 1.00 83.69 78 THR A CA 1
ATOM 613 C C . THR A 1 78 ? 16.784 -2.148 -4.509 1.00 83.69 78 THR A C 1
ATOM 615 O O . THR A 1 78 ? 15.629 -2.068 -4.921 1.00 83.69 78 THR A O 1
ATOM 618 N N . ASP A 1 79 ? 17.114 -2.465 -3.260 1.00 84.62 79 ASP A N 1
ATOM 619 C CA . ASP A 1 79 ? 16.210 -2.515 -2.111 1.00 84.62 79 ASP A CA 1
ATOM 620 C C . ASP A 1 79 ? 16.930 -1.771 -0.980 1.00 84.62 79 ASP A C 1
ATOM 622 O O . ASP A 1 79 ? 17.698 -2.344 -0.201 1.00 84.62 79 ASP A O 1
ATOM 626 N N . GLU A 1 80 ? 16.833 -0.442 -1.020 1.00 93.81 80 GLU A N 1
ATOM 627 C CA . GLU A 1 80 ? 17.377 0.409 0.031 1.00 93.81 80 GLU A CA 1
ATOM 628 C C . GLU A 1 80 ? 16.375 0.462 1.174 1.00 93.81 80 GLU A C 1
ATOM 630 O O . GLU A 1 80 ? 15.187 0.715 0.977 1.00 93.81 80 GLU A O 1
ATOM 635 N N . THR A 1 81 ? 16.880 0.250 2.384 1.00 96.31 81 THR A N 1
ATOM 636 C CA . THR A 1 81 ? 16.098 0.375 3.609 1.00 96.31 81 THR A CA 1
ATOM 637 C C . THR A 1 81 ? 16.663 1.472 4.494 1.00 96.31 81 THR A C 1
ATOM 639 O O . THR A 1 81 ? 17.883 1.636 4.572 1.00 96.31 81 THR A O 1
ATOM 642 N N . GLU A 1 82 ? 15.802 2.141 5.248 1.00 96.94 82 GLU A N 1
ATOM 643 C CA . GLU A 1 82 ? 16.187 3.092 6.288 1.00 96.94 82 GLU A CA 1
ATOM 644 C C . GLU A 1 82 ? 15.517 2.770 7.628 1.00 96.94 82 GLU A C 1
ATOM 646 O O . GLU A 1 82 ? 14.636 1.914 7.712 1.00 96.94 82 GLU A O 1
ATOM 651 N N . ASP A 1 83 ? 15.982 3.417 8.697 1.00 97.75 83 ASP A N 1
ATOM 652 C CA . ASP A 1 83 ? 15.294 3.395 9.987 1.00 97.75 83 ASP A CA 1
ATOM 653 C C . ASP A 1 83 ? 14.280 4.540 10.019 1.00 97.75 83 ASP A C 1
ATOM 655 O O . ASP A 1 83 ? 14.653 5.697 9.832 1.00 97.75 83 ASP A O 1
ATOM 659 N N . HIS A 1 84 ? 13.013 4.219 10.264 1.00 96.62 84 HIS A N 1
ATOM 660 C CA . HIS A 1 84 ? 11.953 5.195 10.483 1.00 96.62 84 HIS A CA 1
ATOM 661 C C . HIS A 1 84 ? 11.247 4.878 11.798 1.00 96.62 84 HIS A C 1
ATOM 663 O O . HIS A 1 84 ? 10.524 3.882 11.909 1.00 96.62 84 HIS A O 1
ATOM 669 N N . ASN A 1 85 ? 11.477 5.726 12.803 1.00 94.69 85 ASN A N 1
ATOM 670 C CA . ASN A 1 85 ? 10.911 5.589 14.144 1.00 94.69 85 ASN A CA 1
ATOM 671 C C . ASN A 1 85 ? 11.152 4.196 14.767 1.00 94.69 85 ASN A C 1
ATOM 673 O O . ASN A 1 85 ? 10.276 3.624 15.414 1.00 94.69 85 ASN A O 1
ATOM 677 N N . GLY A 1 86 ? 12.361 3.647 14.576 1.00 93.50 86 GLY A N 1
ATOM 678 C CA . GLY A 1 86 ? 12.783 2.357 15.134 1.00 93.50 86 GLY A CA 1
ATOM 679 C C . GLY A 1 86 ? 12.342 1.123 14.341 1.00 93.50 86 GLY A C 1
ATOM 680 O O . GLY A 1 86 ? 12.562 -0.000 14.802 1.00 93.50 86 GLY A O 1
ATOM 681 N N . ALA A 1 87 ? 11.722 1.303 13.172 1.00 94.94 87 ALA A N 1
ATOM 682 C CA . ALA A 1 87 ? 11.430 0.229 12.231 1.00 94.94 87 ALA A CA 1
ATOM 683 C C . ALA A 1 87 ? 12.337 0.321 10.999 1.00 94.94 87 ALA A C 1
ATOM 685 O O . ALA A 1 87 ? 12.523 1.397 10.439 1.00 94.94 87 ALA A O 1
ATOM 686 N N . THR A 1 88 ? 12.844 -0.821 10.531 1.00 96.75 88 THR A N 1
ATOM 687 C CA . THR A 1 88 ? 13.507 -0.912 9.224 1.00 96.75 88 THR A CA 1
ATOM 688 C C . THR A 1 88 ? 12.454 -0.938 8.122 1.00 96.75 88 THR A C 1
ATOM 690 O O . THR A 1 88 ? 11.598 -1.824 8.108 1.00 96.75 88 THR A O 1
ATOM 693 N N . VAL A 1 89 ? 12.508 0.033 7.216 1.00 97.12 89 VAL A N 1
ATOM 694 C CA . VAL A 1 89 ? 11.504 0.262 6.169 1.00 97.12 89 VAL A CA 1
ATOM 695 C C . VAL A 1 89 ? 12.169 0.400 4.801 1.00 97.12 89 VAL A C 1
ATOM 697 O O . VAL A 1 89 ? 13.302 0.874 4.751 1.00 97.12 89 VAL A O 1
ATOM 700 N N . PRO A 1 90 ? 11.510 0.016 3.696 1.00 96.69 90 PRO A N 1
ATOM 701 C CA . PRO A 1 90 ? 12.038 0.257 2.355 1.00 96.69 90 PRO A CA 1
ATOM 702 C C . PRO A 1 90 ? 11.958 1.752 2.020 1.00 96.69 90 PRO A C 1
ATOM 704 O O . PRO A 1 90 ? 10.881 2.332 2.094 1.00 96.69 90 PRO A O 1
ATOM 707 N N . SER A 1 91 ? 13.067 2.380 1.636 1.00 96.56 91 SER A N 1
ATOM 708 C CA . SER A 1 91 ? 13.122 3.781 1.190 1.00 96.56 91 SER A CA 1
ATOM 709 C C . SER A 1 91 ? 13.152 3.907 -0.333 1.00 96.56 91 SER A C 1
ATOM 711 O O . SER A 1 91 ? 12.574 4.842 -0.891 1.00 96.56 91 SER A O 1
ATOM 713 N N . GLN A 1 92 ? 13.769 2.947 -1.026 1.00 96.44 92 GLN A N 1
ATOM 714 C CA . GLN A 1 92 ? 13.776 2.885 -2.484 1.00 96.44 92 GLN A CA 1
ATOM 715 C C . GLN A 1 92 ? 13.782 1.436 -2.967 1.00 96.44 92 GLN A C 1
ATOM 717 O O . GLN A 1 92 ? 14.576 0.617 -2.508 1.00 96.44 92 GLN A O 1
ATOM 722 N N . VAL A 1 93 ? 12.935 1.151 -3.953 1.00 96.50 93 VAL A N 1
ATOM 723 C CA . VAL A 1 93 ? 12.853 -0.152 -4.612 1.00 96.50 93 VAL A CA 1
ATOM 724 C C . VAL A 1 93 ? 12.940 0.033 -6.123 1.00 96.50 93 VAL A C 1
ATOM 726 O O . VAL A 1 93 ? 12.114 0.730 -6.713 1.00 96.50 93 VAL A O 1
ATOM 729 N N . LEU A 1 94 ? 13.915 -0.616 -6.759 1.00 96.50 94 LEU A N 1
ATOM 730 C CA . LEU A 1 94 ? 14.055 -0.686 -8.214 1.00 96.50 94 LEU A CA 1
ATOM 731 C C . LEU A 1 94 ? 14.000 -2.143 -8.662 1.00 96.50 94 LEU A C 1
ATOM 733 O O . LEU A 1 94 ? 14.868 -2.948 -8.313 1.00 96.50 94 LEU A O 1
ATOM 737 N N . ALA A 1 95 ? 13.005 -2.453 -9.488 1.00 97.00 95 ALA A N 1
ATOM 738 C CA . ALA A 1 95 ? 12.890 -3.739 -10.154 1.00 97.00 95 ALA A CA 1
ATOM 739 C C . ALA A 1 95 ? 13.004 -3.577 -11.673 1.00 97.00 95 ALA A C 1
ATOM 741 O O . ALA A 1 95 ? 12.533 -2.592 -12.248 1.00 97.00 95 ALA A O 1
ATOM 742 N N . VAL A 1 96 ? 13.574 -4.588 -12.323 1.00 97.56 96 VAL A N 1
ATOM 743 C CA . VAL A 1 96 ? 13.625 -4.758 -13.777 1.00 97.56 96 VAL A CA 1
ATOM 744 C C . VAL A 1 96 ? 12.975 -6.087 -14.125 1.00 97.56 96 VAL A C 1
ATOM 746 O O . VAL A 1 96 ? 13.244 -7.097 -13.486 1.00 97.56 96 VAL A O 1
ATOM 749 N N . MET A 1 97 ? 12.071 -6.102 -15.096 1.00 97.75 97 MET A N 1
ATOM 750 C CA . MET A 1 97 ? 11.245 -7.267 -15.378 1.00 97.75 97 MET A CA 1
ATOM 751 C C . MET A 1 97 ? 10.960 -7.437 -16.863 1.00 97.75 97 MET A C 1
ATOM 753 O O . MET A 1 97 ? 10.891 -6.467 -17.618 1.00 97.75 97 MET A O 1
ATOM 757 N N . LYS A 1 98 ? 10.754 -8.689 -17.254 1.00 97.94 98 LYS A N 1
ATOM 758 C CA . LYS A 1 98 ? 10.253 -9.089 -18.565 1.00 97.94 98 LYS A CA 1
ATOM 759 C C . LYS A 1 98 ? 9.517 -10.409 -18.414 1.00 97.94 98 LYS A C 1
ATOM 761 O O . LYS A 1 98 ? 10.103 -11.360 -17.911 1.00 97.94 98 LYS A O 1
ATOM 766 N N . ASN A 1 99 ? 8.249 -10.450 -18.815 1.00 97.75 99 ASN A N 1
ATOM 767 C CA . ASN A 1 99 ? 7.353 -11.592 -18.628 1.00 97.75 99 ASN A CA 1
ATOM 768 C C . ASN A 1 99 ? 7.477 -12.241 -17.223 1.00 97.75 99 ASN A C 1
ATOM 770 O O . ASN A 1 99 ? 7.794 -13.428 -17.110 1.00 97.75 99 ASN A O 1
ATOM 774 N N . PRO A 1 100 ? 7.310 -11.452 -16.142 1.00 97.81 100 PRO A N 1
ATOM 775 C CA . PRO A 1 100 ? 7.539 -11.925 -14.783 1.00 97.81 100 PRO A CA 1
ATOM 776 C C . PRO A 1 100 ? 6.474 -12.924 -14.312 1.00 97.81 100 PRO A C 1
ATOM 778 O O . PRO A 1 100 ? 5.316 -12.878 -14.728 1.00 97.81 100 PRO A O 1
ATOM 781 N N . ASP A 1 101 ? 6.857 -13.796 -13.378 1.00 97.81 101 ASP A N 1
ATOM 782 C CA . ASP A 1 101 ? 5.913 -14.653 -12.658 1.00 97.81 101 ASP A CA 1
ATOM 783 C C . ASP A 1 101 ? 5.051 -13.838 -11.679 1.00 97.81 101 ASP A C 1
ATOM 785 O O . ASP A 1 101 ? 5.437 -12.773 -11.203 1.00 97.81 101 ASP A O 1
ATOM 789 N N . TYR A 1 102 ? 3.882 -14.367 -11.310 1.00 97.81 102 TYR A N 1
ATOM 790 C CA . TYR A 1 102 ? 3.030 -13.741 -10.298 1.00 97.81 102 TYR A CA 1
ATOM 791 C C . TYR A 1 102 ? 3.649 -13.841 -8.894 1.00 97.81 102 TYR A C 1
ATOM 793 O O . TYR A 1 102 ? 3.836 -14.939 -8.367 1.00 97.81 102 TYR A O 1
ATOM 801 N N . GLY A 1 103 ? 3.885 -12.698 -8.247 1.00 97.19 103 GLY A N 1
ATOM 802 C CA . GLY A 1 103 ? 4.528 -12.597 -6.930 1.00 97.19 103 GLY A CA 1
ATOM 803 C C . GLY A 1 103 ? 3.631 -12.922 -5.724 1.00 97.19 103 GLY A C 1
ATOM 804 O O . GLY A 1 103 ? 4.107 -12.995 -4.590 1.00 97.19 103 GLY A O 1
ATOM 805 N N . GLY A 1 104 ? 2.339 -13.183 -5.941 1.00 97.50 104 GLY A N 1
ATOM 806 C CA . GLY A 1 104 ? 1.419 -13.604 -4.882 1.00 97.50 104 GLY A CA 1
ATOM 807 C C . GLY A 1 104 ? 0.620 -12.469 -4.235 1.00 97.50 104 GLY A C 1
ATOM 808 O O . GLY A 1 104 ? 0.841 -11.284 -4.457 1.00 97.50 104 GLY A O 1
ATOM 809 N N . THR A 1 105 ? -0.361 -12.844 -3.417 1.00 96.56 105 THR A N 1
ATOM 810 C CA . THR A 1 105 ? -1.109 -11.892 -2.582 1.00 96.56 105 THR A CA 1
ATOM 811 C C . THR A 1 105 ? -0.328 -11.569 -1.308 1.00 96.56 105 THR A C 1
ATOM 813 O O . THR A 1 105 ? 0.353 -12.470 -0.813 1.00 96.56 105 THR A O 1
ATOM 816 N N . PRO A 1 106 ? -0.488 -10.375 -0.701 1.00 96.25 106 PRO A N 1
ATOM 817 C CA . PRO A 1 106 ? 0.175 -10.062 0.559 1.00 96.25 106 PRO A CA 1
ATOM 818 C C . PRO A 1 106 ? -0.174 -11.088 1.643 1.00 96.25 106 PRO A C 1
ATOM 820 O O . PRO A 1 106 ? -1.355 -11.323 1.914 1.00 96.25 106 PRO A O 1
ATOM 823 N N . SER A 1 107 ? 0.841 -11.696 2.254 1.00 96.19 107 SER A N 1
ATOM 824 C CA . SER A 1 107 ? 0.700 -12.741 3.277 1.00 96.19 107 SER A CA 1
ATOM 825 C C . SER A 1 107 ? 1.470 -12.453 4.564 1.00 96.19 107 SER A C 1
ATOM 827 O O . SER A 1 107 ? 1.372 -13.234 5.507 1.00 96.19 107 SER A O 1
ATOM 829 N N . VAL A 1 108 ? 2.227 -11.357 4.606 1.00 96.25 108 VAL A N 1
ATOM 830 C CA . VAL A 1 108 ? 2.961 -10.879 5.784 1.00 96.25 108 VAL A CA 1
ATOM 831 C C . VAL A 1 108 ? 2.572 -9.439 6.104 1.00 96.25 108 VAL A C 1
ATOM 833 O O . VAL A 1 108 ? 2.127 -8.703 5.225 1.00 96.25 108 VAL A O 1
ATOM 836 N N . ASP A 1 109 ? 2.705 -9.047 7.367 1.00 97.06 109 ASP A N 1
ATOM 837 C CA . ASP A 1 109 ? 2.397 -7.695 7.829 1.00 97.06 109 ASP A CA 1
ATOM 838 C C . ASP A 1 109 ? 3.618 -6.785 7.605 1.00 97.06 109 ASP A C 1
ATOM 840 O O . ASP A 1 109 ? 4.707 -7.131 8.067 1.00 97.06 109 ASP A O 1
ATOM 844 N N . PRO A 1 110 ? 3.483 -5.656 6.882 1.00 97.56 110 PRO A N 1
ATOM 845 C CA . PRO A 1 110 ? 4.587 -4.717 6.715 1.00 97.56 110 PRO A CA 1
ATOM 846 C C . PRO A 1 110 ? 4.866 -3.935 8.008 1.00 97.56 110 PRO A C 1
ATOM 848 O O . PRO A 1 110 ? 3.993 -3.856 8.882 1.00 97.56 110 PRO A O 1
ATOM 851 N N . PRO A 1 111 ? 6.037 -3.282 8.119 1.00 97.19 111 PRO A N 1
ATOM 852 C CA . PRO A 1 111 ? 6.293 -2.306 9.173 1.00 97.19 111 PRO A CA 1
ATOM 853 C C . PRO A 1 111 ? 5.137 -1.303 9.321 1.00 97.19 111 PRO A C 1
ATOM 855 O O . PRO A 1 111 ? 4.576 -0.836 8.331 1.00 97.19 111 PRO A O 1
ATOM 858 N N . GLY A 1 112 ? 4.757 -0.986 10.562 1.00 95.69 112 GLY A N 1
ATOM 859 C CA . GLY A 1 112 ? 3.641 -0.079 10.876 1.00 95.69 112 GLY A CA 1
ATOM 860 C C . GLY A 1 112 ? 2.248 -0.712 10.851 1.00 95.69 112 GLY A C 1
ATOM 861 O O . GLY A 1 112 ? 1.280 -0.093 11.292 1.00 95.69 112 GLY A O 1
ATOM 862 N N . TRP A 1 113 ? 2.113 -1.957 10.388 1.00 95.81 113 TRP A N 1
ATOM 863 C CA . TRP A 1 113 ? 0.818 -2.638 10.363 1.00 95.81 113 TRP A CA 1
ATOM 864 C C . TRP A 1 113 ? 0.295 -2.998 11.759 1.00 95.81 113 TRP A C 1
ATOM 866 O O . TRP A 1 113 ? -0.905 -2.889 12.005 1.00 95.81 113 TRP A O 1
ATOM 876 N N . ASP A 1 114 ? 1.177 -3.395 12.677 1.00 91.50 114 ASP A N 1
ATOM 877 C CA . ASP A 1 114 ? 0.804 -3.668 14.070 1.00 91.50 114 ASP A CA 1
ATOM 878 C C . ASP A 1 114 ? 0.323 -2.402 14.777 1.00 91.50 114 ASP A C 1
ATOM 880 O O . ASP A 1 114 ? -0.754 -2.426 15.360 1.00 91.50 114 ASP A O 1
ATOM 884 N N . TRP A 1 115 ? 1.026 -1.276 14.604 1.00 92.12 115 TRP A N 1
ATOM 885 C CA . TRP A 1 115 ? 0.579 0.022 15.121 1.00 92.12 115 TRP A CA 1
ATOM 886 C C . TRP A 1 115 ? -0.825 0.374 14.622 1.00 92.12 115 TRP A C 1
ATOM 888 O O . TRP A 1 115 ? -1.684 0.760 15.406 1.00 92.12 115 TRP A O 1
ATOM 898 N N . LEU A 1 116 ? -1.099 0.170 13.328 1.00 90.56 116 LEU A N 1
ATOM 899 C CA . LEU A 1 116 ? -2.436 0.386 12.777 1.00 90.56 116 LEU A CA 1
ATOM 900 C C . LEU A 1 116 ? -3.480 -0.528 13.434 1.00 90.56 116 LEU A C 1
ATOM 902 O O . LEU A 1 116 ? -4.588 -0.071 13.711 1.00 90.56 116 LEU A O 1
ATOM 906 N N . LYS A 1 117 ? -3.161 -1.811 13.657 1.00 85.69 117 LYS A N 1
ATOM 907 C CA . LYS A 1 117 ? -4.071 -2.754 14.326 1.00 85.69 117 LYS A CA 1
ATOM 908 C C . LYS A 1 117 ? -4.339 -2.344 15.771 1.00 85.69 117 LYS A C 1
ATOM 910 O O . LYS A 1 117 ? -5.486 -2.435 16.174 1.00 85.69 117 LYS A O 1
ATOM 915 N N . THR A 1 118 ? -3.342 -1.870 16.508 1.00 81.81 118 THR A N 1
ATOM 916 C CA . THR A 1 118 ? -3.530 -1.338 17.865 1.00 81.81 118 THR A CA 1
ATOM 917 C C . THR A 1 118 ? -4.412 -0.085 17.825 1.00 81.81 118 THR A C 1
ATOM 919 O O . THR A 1 118 ? -5.506 -0.086 18.378 1.00 81.81 118 THR A O 1
ATOM 922 N N . LYS A 1 119 ? -4.039 0.913 17.012 1.00 81.19 119 LYS A N 1
ATOM 923 C CA . LYS A 1 119 ? -4.736 2.205 16.886 1.00 81.19 119 LYS A CA 1
ATOM 924 C C . LYS A 1 119 ? -6.199 2.088 16.444 1.00 81.19 119 LYS A C 1
ATOM 926 O O . LYS A 1 119 ? -7.079 2.829 16.875 1.00 81.19 119 LYS A O 1
ATOM 931 N N . TYR A 1 120 ? -6.467 1.224 15.465 1.00 77.62 120 TYR A N 1
ATOM 932 C CA . TYR A 1 120 ? -7.752 1.185 14.756 1.00 77.62 120 TYR A CA 1
ATOM 933 C C . TYR A 1 120 ? -8.484 -0.154 14.875 1.00 77.62 120 TYR A C 1
ATOM 935 O O . TYR A 1 120 ? -9.550 -0.327 14.269 1.00 77.62 120 TYR A O 1
ATOM 943 N N . GLY A 1 121 ? -7.905 -1.130 15.575 1.00 77.81 121 GLY A N 1
ATOM 944 C CA . GLY A 1 121 ? -8.389 -2.503 15.627 1.00 77.81 121 GLY A CA 1
ATOM 945 C C . GLY A 1 121 ? -8.489 -3.140 14.241 1.00 77.81 121 GLY A C 1
ATOM 946 O O . GLY A 1 121 ? -7.514 -3.415 13.536 1.00 77.81 121 GLY A O 1
ATOM 947 N N . ARG A 1 122 ? -9.725 -3.398 13.803 1.00 74.00 122 ARG A N 1
ATOM 948 C CA . ARG A 1 122 ? -9.995 -4.062 12.521 1.00 74.00 122 ARG A CA 1
ATOM 949 C C . ARG A 1 122 ? -9.779 -3.110 11.347 1.00 74.00 122 ARG A C 1
ATOM 951 O O . ARG A 1 122 ? -10.665 -2.360 10.950 1.00 74.00 122 ARG A O 1
ATOM 958 N N . LEU A 1 123 ? -8.645 -3.279 10.674 1.00 76.88 123 LEU A N 1
ATOM 959 C CA . LEU A 1 123 ? -8.234 -2.485 9.506 1.00 76.88 123 LEU A CA 1
ATOM 960 C C . LEU A 1 123 ? -9.044 -2.704 8.221 1.00 76.88 123 LEU A C 1
ATOM 962 O O . LEU A 1 123 ? -8.910 -1.936 7.259 1.00 76.88 123 LEU A O 1
ATOM 966 N N . LYS A 1 124 ? -9.872 -3.754 8.173 1.00 69.81 124 LYS A N 1
ATOM 967 C CA . LYS A 1 124 ? -10.517 -4.241 6.946 1.00 69.81 124 LYS A CA 1
ATOM 968 C C . LYS A 1 124 ? -11.296 -3.129 6.230 1.00 69.81 124 LYS A C 1
ATOM 970 O O . LYS A 1 124 ? -12.296 -2.627 6.733 1.00 69.81 124 LYS A O 1
ATOM 975 N N . GLY A 1 125 ? -10.850 -2.792 5.018 1.00 70.75 125 GLY A N 1
ATOM 976 C CA . GLY A 1 125 ? -11.488 -1.812 4.131 1.00 70.75 125 GLY A CA 1
ATOM 977 C C . GLY A 1 125 ? -11.068 -0.354 4.346 1.00 70.75 125 GLY A C 1
ATOM 978 O O . GLY A 1 125 ? -11.467 0.494 3.553 1.00 70.75 125 GLY A O 1
ATOM 979 N N . SER A 1 126 ? -10.268 -0.053 5.377 1.00 84.25 126 SER A N 1
ATOM 980 C CA . SER A 1 126 ? -9.656 1.274 5.565 1.00 84.25 126 SER A CA 1
ATOM 981 C C . SER A 1 126 ? -8.193 1.266 5.118 1.00 84.25 126 SER A C 1
ATOM 983 O O . SER A 1 126 ? -7.788 2.134 4.345 1.00 84.25 126 SER A O 1
ATOM 985 N N . TRP A 1 127 ? -7.447 0.228 5.503 1.00 93.62 127 TRP A N 1
ATOM 986 C CA . TRP A 1 127 ? -6.026 0.054 5.200 1.00 93.62 127 TRP A CA 1
ATOM 987 C C . TRP A 1 127 ? -5.767 -1.253 4.453 1.00 93.62 127 TRP A C 1
ATOM 989 O O . TRP A 1 127 ? -6.508 -2.230 4.603 1.00 93.62 127 TRP A O 1
ATOM 999 N N . VAL A 1 128 ? -4.720 -1.265 3.634 1.00 95.06 128 VAL A N 1
ATOM 1000 C CA . VAL A 1 128 ? -4.271 -2.424 2.861 1.00 95.06 128 VAL A CA 1
ATOM 1001 C C . VAL A 1 128 ? -2.755 -2.564 2.929 1.00 95.06 128 VAL A C 1
ATOM 1003 O O . VAL A 1 128 ? -2.033 -1.586 3.122 1.00 95.06 128 VAL A O 1
ATOM 1006 N N . ARG A 1 129 ? -2.292 -3.800 2.736 1.00 97.38 129 ARG A N 1
ATOM 1007 C CA . ARG A 1 129 ? -0.883 -4.118 2.506 1.00 97.38 129 ARG A CA 1
ATOM 1008 C C . ARG A 1 129 ? -0.601 -3.839 1.038 1.00 97.38 129 ARG A C 1
ATOM 1010 O O . ARG A 1 129 ? -1.077 -4.565 0.166 1.00 97.38 129 ARG A O 1
ATOM 1017 N N . PHE A 1 130 ? 0.053 -2.722 0.788 1.00 97.88 130 PHE A N 1
ATOM 1018 C CA . PHE A 1 130 ? 0.314 -2.214 -0.543 1.00 97.88 130 PHE A CA 1
ATOM 1019 C C . PHE A 1 130 ? 1.605 -2.807 -1.077 1.00 97.88 130 PHE A C 1
ATOM 1021 O O . PHE A 1 130 ? 2.637 -2.683 -0.430 1.00 97.88 130 PHE A O 1
ATOM 1028 N N . HIS A 1 131 ? 1.530 -3.423 -2.249 1.00 98.31 131 HIS A N 1
ATOM 1029 C CA . HIS A 1 131 ? 2.700 -3.861 -2.994 1.00 98.31 131 HIS A CA 1
ATOM 1030 C C . HIS A 1 131 ? 3.449 -2.650 -3.549 1.00 98.31 131 HIS A C 1
ATOM 1032 O O . HIS A 1 131 ? 2.865 -1.884 -4.312 1.00 98.31 131 HIS A O 1
ATOM 1038 N N . ILE A 1 132 ? 4.724 -2.498 -3.193 1.00 98.19 132 ILE A N 1
ATOM 1039 C CA . ILE A 1 132 ? 5.589 -1.453 -3.754 1.00 98.19 132 ILE A CA 1
ATOM 1040 C C . ILE A 1 132 ? 5.808 -1.740 -5.243 1.00 98.19 132 ILE A C 1
ATOM 1042 O O . ILE A 1 132 ? 5.467 -0.918 -6.092 1.00 98.19 132 ILE A O 1
ATOM 1046 N N . ILE A 1 133 ? 6.264 -2.952 -5.562 1.00 98.31 133 ILE A N 1
ATOM 1047 C CA . ILE A 1 133 ? 6.214 -3.535 -6.903 1.00 98.31 133 ILE A CA 1
ATOM 1048 C C . ILE A 1 133 ? 5.001 -4.450 -6.982 1.00 98.31 133 ILE A C 1
ATOM 1050 O O . ILE A 1 133 ? 4.836 -5.348 -6.155 1.00 98.31 133 ILE A O 1
ATOM 1054 N N . ASN A 1 134 ? 4.149 -4.230 -7.983 1.00 98.44 134 ASN A N 1
ATOM 1055 C CA . ASN A 1 134 ? 2.900 -4.963 -8.153 1.00 98.44 134 ASN A CA 1
ATOM 1056 C C . ASN A 1 134 ? 3.125 -6.485 -8.275 1.00 98.44 134 ASN A C 1
ATOM 1058 O O . ASN A 1 134 ? 4.073 -6.937 -8.914 1.00 98.44 134 ASN A O 1
ATOM 1062 N N . ALA A 1 135 ? 2.209 -7.286 -7.727 1.00 98.19 135 ALA A N 1
ATOM 1063 C CA . ALA A 1 135 ? 2.300 -8.746 -7.777 1.00 98.19 135 ALA A CA 1
ATOM 1064 C C . ALA A 1 135 ? 2.292 -9.323 -9.203 1.00 98.19 135 ALA A C 1
ATOM 1066 O O . ALA A 1 135 ? 2.953 -10.325 -9.456 1.00 98.19 135 ALA A O 1
ATOM 1067 N N . GLU A 1 136 ? 1.578 -8.706 -10.151 1.00 98.19 136 GLU A N 1
ATOM 1068 C CA . GLU A 1 136 ? 1.612 -9.125 -11.564 1.00 98.19 136 GLU A CA 1
ATOM 1069 C C . GLU A 1 136 ? 2.943 -8.777 -12.247 1.00 98.19 136 GLU A C 1
ATOM 1071 O O . GLU A 1 136 ? 3.247 -9.330 -13.293 1.00 98.19 136 GLU A O 1
ATOM 1076 N N . LEU A 1 137 ? 3.754 -7.909 -11.636 1.00 98.12 137 LEU A N 1
ATOM 1077 C CA . LEU A 1 137 ? 5.117 -7.581 -12.063 1.00 98.12 137 LEU A CA 1
ATOM 1078 C C . LEU A 1 137 ? 6.189 -8.390 -11.299 1.00 98.12 137 LEU A C 1
ATOM 1080 O O . LEU A 1 137 ? 7.377 -8.077 -11.360 1.00 98.12 137 LEU A O 1
ATOM 1084 N N . GLY A 1 138 ? 5.775 -9.423 -10.558 1.00 97.75 138 GLY A N 1
ATOM 1085 C CA . GLY A 1 138 ? 6.659 -10.285 -9.766 1.00 97.75 138 GLY A CA 1
ATOM 1086 C C . GLY A 1 138 ? 7.044 -9.743 -8.393 1.00 97.75 138 GLY A C 1
ATOM 1087 O O . GLY A 1 138 ? 7.925 -10.298 -7.742 1.00 97.75 138 GLY A O 1
ATOM 1088 N N . GLY A 1 139 ? 6.364 -8.699 -7.914 1.00 97.88 139 GLY A N 1
ATOM 1089 C CA . GLY A 1 139 ? 6.491 -8.231 -6.537 1.00 97.88 139 GLY A CA 1
ATOM 1090 C C . GLY A 1 139 ? 6.025 -9.274 -5.513 1.00 97.88 139 GLY A C 1
ATOM 1091 O O . GLY A 1 139 ? 4.836 -9.600 -5.512 1.00 97.88 139 GLY A O 1
ATOM 1092 N N . PRO A 1 140 ? 6.894 -9.795 -4.625 1.00 97.06 140 PRO A N 1
ATOM 1093 C CA . PRO A 1 140 ? 6.515 -10.830 -3.675 1.00 97.06 140 PRO A CA 1
ATOM 1094 C C . PRO A 1 140 ? 5.566 -10.284 -2.602 1.00 97.06 140 PRO A C 1
ATOM 1096 O O . PRO A 1 140 ? 5.875 -9.307 -1.924 1.00 97.06 140 PRO A O 1
ATOM 1099 N N . GLY A 1 141 ? 4.431 -10.958 -2.399 1.00 96.94 141 GLY A N 1
ATOM 1100 C CA . GLY A 1 141 ? 3.490 -10.642 -1.313 1.00 96.94 141 GLY A CA 1
ATOM 1101 C C . GLY A 1 141 ? 3.881 -11.234 0.046 1.00 96.94 141 GLY A C 1
ATOM 1102 O O . GLY A 1 141 ? 3.284 -10.911 1.072 1.00 96.94 141 GLY A O 1
ATOM 1103 N N . GLY A 1 142 ? 4.873 -12.123 0.069 1.00 97.00 142 GLY A N 1
ATOM 1104 C CA . GLY A 1 142 ? 5.429 -12.699 1.295 1.00 97.00 142 GLY A CA 1
ATOM 1105 C C . GLY A 1 142 ? 6.618 -11.928 1.864 1.00 97.00 142 GLY A C 1
ATOM 1106 O O . GLY A 1 142 ? 7.178 -12.377 2.861 1.00 97.00 142 GLY A O 1
ATOM 1107 N N . ASP A 1 143 ? 7.009 -10.819 1.236 1.00 96.62 143 ASP A N 1
ATOM 1108 C CA . ASP A 1 143 ? 8.179 -10.033 1.615 1.00 96.62 143 ASP A CA 1
ATOM 1109 C C . ASP A 1 143 ? 7.768 -8.709 2.258 1.00 96.62 143 ASP A C 1
ATOM 1111 O O . ASP A 1 143 ? 7.005 -7.929 1.687 1.00 96.62 143 ASP A O 1
ATOM 1115 N N . THR A 1 144 ? 8.283 -8.447 3.455 1.00 95.81 144 THR A N 1
ATOM 1116 C CA . THR A 1 144 ? 8.014 -7.208 4.182 1.00 95.81 144 THR A CA 1
ATOM 1117 C C . THR A 1 144 ? 8.705 -5.995 3.565 1.00 95.81 144 THR A C 1
ATOM 1119 O O . THR A 1 144 ? 8.240 -4.888 3.813 1.00 95.81 144 THR A O 1
ATOM 1122 N N . THR A 1 145 ? 9.769 -6.162 2.766 1.00 95.88 145 THR A N 1
ATOM 1123 C CA . THR A 1 145 ? 10.439 -5.027 2.096 1.00 95.88 145 THR A CA 1
ATOM 1124 C C . THR A 1 145 ? 9.731 -4.589 0.815 1.00 95.88 145 THR A C 1
ATOM 1126 O O . THR A 1 145 ? 9.928 -3.471 0.360 1.00 95.88 145 THR A O 1
ATOM 1129 N N . ASN A 1 146 ? 8.816 -5.404 0.276 1.00 97.94 146 ASN A N 1
ATOM 1130 C CA . ASN A 1 146 ? 7.965 -5.044 -0.864 1.00 97.94 146 ASN A CA 1
ATOM 1131 C C . ASN A 1 146 ? 6.545 -4.612 -0.445 1.00 97.94 146 ASN A C 1
ATOM 1133 O O . ASN A 1 146 ? 5.646 -4.482 -1.283 1.00 97.94 146 ASN A O 1
ATOM 1137 N N . LEU A 1 147 ? 6.306 -4.417 0.852 1.00 98.19 147 LEU A N 1
ATOM 1138 C CA . LEU A 1 147 ? 4.992 -4.072 1.376 1.00 98.19 147 LEU A CA 1
ATOM 1139 C C . LEU A 1 147 ? 5.055 -2.841 2.274 1.00 98.19 147 LEU A C 1
ATOM 1141 O O . LEU A 1 147 ? 5.912 -2.731 3.143 1.00 98.19 147 LEU A O 1
ATOM 1145 N N . VAL A 1 148 ? 4.069 -1.956 2.128 1.00 98.12 148 VAL A N 1
ATOM 1146 C CA . VAL A 1 148 ? 3.834 -0.848 3.066 1.00 98.12 148 VAL A CA 1
ATOM 1147 C C . VAL A 1 148 ? 2.356 -0.692 3.410 1.00 98.12 148 VAL A C 1
ATOM 1149 O O . VAL A 1 148 ? 1.486 -1.076 2.620 1.00 98.12 148 VAL A O 1
ATOM 1152 N N . PRO A 1 149 ? 2.016 -0.124 4.577 1.00 97.81 149 PRO A N 1
ATOM 1153 C CA . PRO A 1 149 ? 0.643 0.241 4.874 1.00 97.81 149 PRO A CA 1
ATOM 1154 C C . PRO A 1 149 ? 0.200 1.448 4.044 1.00 97.81 149 PRO A C 1
ATOM 1156 O O . PRO A 1 149 ? 0.798 2.524 4.107 1.00 97.81 149 PRO A O 1
ATOM 1159 N N . THR A 1 150 ? -0.907 1.303 3.315 1.00 97.00 150 THR A N 1
ATOM 1160 C CA . THR A 1 150 ? -1.598 2.454 2.720 1.00 97.00 150 THR A CA 1
ATOM 1161 C C . THR A 1 150 ? -3.099 2.386 2.933 1.00 97.00 150 THR A C 1
ATOM 1163 O O . THR A 1 150 ? -3.673 1.322 3.189 1.00 97.00 150 THR A O 1
ATOM 1166 N N . THR A 1 151 ? -3.776 3.525 2.808 1.00 94.19 151 THR A N 1
ATOM 1167 C CA . THR A 1 151 ? -5.241 3.518 2.768 1.00 94.19 151 THR A CA 1
ATOM 1168 C C . THR A 1 151 ? -5.762 2.830 1.501 1.00 94.19 151 THR A C 1
ATOM 1170 O O . THR A 1 151 ? -5.187 2.928 0.416 1.00 94.19 151 THR A O 1
ATOM 1173 N N . THR A 1 152 ? -6.935 2.201 1.603 1.00 89.19 152 THR A N 1
ATOM 1174 C CA . THR A 1 152 ? -7.613 1.568 0.453 1.00 89.19 152 THR A CA 1
ATOM 1175 C C . THR A 1 152 ? -7.849 2.566 -0.690 1.00 89.19 152 THR A C 1
ATOM 1177 O O . THR A 1 152 ? -7.771 2.211 -1.864 1.00 89.19 152 THR A O 1
ATOM 1180 N N . ALA A 1 153 ? -8.109 3.835 -0.358 1.00 88.69 153 ALA A N 1
ATOM 1181 C CA . ALA A 1 153 ? -8.309 4.894 -1.341 1.00 88.69 153 ALA A CA 1
ATOM 1182 C C . ALA A 1 153 ? -7.038 5.187 -2.158 1.00 88.69 153 ALA A C 1
ATOM 1184 O O . ALA A 1 153 ? -7.133 5.376 -3.371 1.00 88.69 153 ALA A O 1
ATOM 1185 N N . LEU A 1 154 ? -5.863 5.192 -1.518 1.00 92.88 154 LEU A N 1
ATOM 1186 C CA . LEU A 1 154 ? -4.582 5.397 -2.202 1.00 92.88 154 LEU A CA 1
ATOM 1187 C C . LEU A 1 154 ? -4.207 4.206 -3.077 1.00 92.88 154 LEU A C 1
ATOM 1189 O O . LEU A 1 154 ? -3.836 4.407 -4.229 1.00 92.88 154 LEU A O 1
ATOM 1193 N N . ASN A 1 155 ? -4.419 2.983 -2.593 1.00 92.38 155 ASN A N 1
ATOM 1194 C CA . ASN A 1 155 ? -4.213 1.770 -3.387 1.00 92.38 155 ASN A CA 1
ATOM 1195 C C . ASN A 1 155 ? -5.090 1.718 -4.657 1.00 92.38 155 ASN A C 1
ATOM 1197 O O . ASN A 1 155 ? -4.744 1.079 -5.645 1.00 92.38 155 ASN A O 1
ATOM 1201 N N . HIS A 1 156 ? -6.234 2.411 -4.665 1.00 88.75 156 HIS A N 1
ATOM 1202 C CA . HIS A 1 156 ? -7.105 2.528 -5.839 1.00 88.75 156 HIS A CA 1
ATOM 1203 C C . HIS A 1 156 ? -6.959 3.855 -6.599 1.00 88.75 156 HIS A C 1
ATOM 1205 O O . HIS A 1 156 ? -7.797 4.165 -7.454 1.00 88.75 156 HIS A O 1
ATOM 1211 N N . ASN A 1 157 ? -5.909 4.631 -6.326 1.00 95.31 157 ASN A N 1
ATOM 1212 C CA . ASN A 1 157 ? -5.649 5.891 -7.010 1.00 95.31 157 ASN A CA 1
ATOM 1213 C C . ASN A 1 157 ? -5.493 5.678 -8.526 1.00 95.31 157 ASN A C 1
ATOM 1215 O O . ASN A 1 157 ? -4.749 4.813 -8.981 1.00 95.31 157 ASN A O 1
ATOM 1219 N N . ALA A 1 158 ? -6.188 6.494 -9.322 1.00 91.44 158 ALA A N 1
ATOM 1220 C CA . ALA A 1 158 ? -6.211 6.334 -10.774 1.00 91.44 158 ALA A CA 1
ATOM 1221 C C . ALA A 1 158 ? -4.836 6.536 -11.435 1.00 91.44 158 ALA A C 1
ATOM 1223 O O . ALA A 1 158 ? -4.534 5.839 -12.397 1.00 91.44 158 ALA A O 1
ATOM 1224 N N . GLY A 1 159 ? -4.013 7.460 -10.929 1.00 94.25 159 GLY A N 1
ATOM 1225 C CA . GLY A 1 159 ? -2.672 7.711 -11.459 1.00 94.25 159 GLY A CA 1
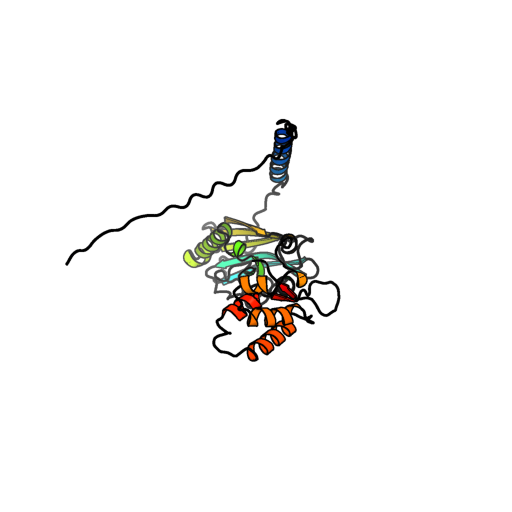ATOM 1226 C C . GLY A 1 159 ? -1.720 6.551 -11.180 1.00 94.25 159 GLY A C 1
ATOM 1227 O O . GLY A 1 159 ? -1.015 6.116 -12.083 1.00 94.25 159 GLY A O 1
ATOM 1228 N N . TRP A 1 160 ? -1.768 5.994 -9.965 1.00 96.88 160 TRP A N 1
ATOM 1229 C CA . TRP A 1 160 ? -0.986 4.802 -9.626 1.00 96.88 160 TRP A CA 1
ATOM 1230 C C . TRP A 1 160 ? -1.384 3.597 -10.476 1.00 96.88 160 TRP A C 1
ATOM 1232 O O . TRP A 1 160 ? -0.539 2.973 -11.105 1.00 96.88 160 TRP A O 1
ATOM 1242 N N . ARG A 1 161 ? -2.690 3.332 -10.599 1.00 95.81 161 ARG A N 1
ATOM 1243 C CA . ARG A 1 161 ? -3.190 2.243 -11.450 1.00 95.81 161 ARG A CA 1
ATOM 1244 C C . ARG A 1 161 ? -2.763 2.408 -12.907 1.00 95.81 161 ARG A C 1
ATOM 1246 O O . ARG A 1 161 ? -2.408 1.430 -13.541 1.00 95.81 161 ARG A O 1
ATOM 1253 N N . GLN A 1 162 ? -2.783 3.624 -13.452 1.00 96.88 162 GLN A N 1
ATOM 1254 C CA . GLN A 1 162 ? -2.306 3.863 -14.819 1.00 96.88 162 GLN A CA 1
ATOM 1255 C C . GLN A 1 162 ? -0.809 3.574 -14.977 1.00 96.88 162 GLN A C 1
ATOM 1257 O O . GLN A 1 162 ? -0.413 3.049 -16.015 1.00 96.88 162 GLN A O 1
ATOM 1262 N N . LEU A 1 163 ? 0.006 3.902 -13.969 1.00 98.00 163 LEU A N 1
ATOM 1263 C CA . LEU A 1 163 ? 1.423 3.546 -13.945 1.00 98.00 163 LEU A CA 1
ATOM 1264 C C . LEU A 1 163 ? 1.608 2.022 -13.952 1.00 98.00 163 LEU A C 1
ATOM 1266 O O . LEU A 1 163 ? 2.321 1.512 -14.811 1.00 98.00 163 LEU A O 1
ATOM 1270 N N . GLU A 1 164 ? 0.917 1.304 -13.063 1.00 97.75 164 GLU A N 1
ATOM 1271 C CA . GLU A 1 164 ? 1.004 -0.159 -12.977 1.00 97.75 164 GLU A CA 1
ATOM 1272 C C . GLU A 1 164 ? 0.537 -0.847 -14.263 1.00 97.75 164 GLU A C 1
ATOM 1274 O O . GLU A 1 164 ? 1.238 -1.706 -14.781 1.00 97.75 164 GLU A O 1
ATOM 1279 N N . GLU A 1 165 ? -0.619 -0.464 -14.810 1.00 98.38 165 GLU A N 1
ATOM 1280 C CA . GLU A 1 165 ? -1.140 -1.052 -16.052 1.00 98.38 165 GLU A CA 1
ATOM 1281 C C . GLU A 1 165 ? -0.219 -0.772 -17.250 1.00 98.38 165 GLU A C 1
ATOM 1283 O O . GLU A 1 165 ? -0.050 -1.633 -18.110 1.00 98.38 165 GLU A O 1
ATOM 1288 N N . GLY A 1 166 ? 0.425 0.400 -17.293 1.00 98.38 166 GLY A N 1
ATOM 1289 C CA . GLY A 1 166 ? 1.426 0.714 -18.313 1.00 98.38 166 GLY A CA 1
ATOM 1290 C C . GLY A 1 166 ? 2.654 -0.193 -18.222 1.00 98.38 166 GLY A C 1
ATOM 1291 O O . GLY A 1 166 ? 3.067 -0.771 -19.227 1.00 98.38 166 GLY A O 1
ATOM 1292 N N . ALA A 1 167 ? 3.191 -0.368 -17.013 1.00 98.50 167 ALA A N 1
ATOM 1293 C CA . ALA A 1 167 ? 4.318 -1.263 -16.775 1.00 98.50 167 ALA A CA 1
ATOM 1294 C C . ALA A 1 167 ? 3.967 -2.730 -17.083 1.00 98.50 167 ALA A C 1
ATOM 1296 O O . ALA A 1 167 ? 4.753 -3.415 -17.730 1.00 98.50 167 ALA A O 1
ATOM 1297 N N . LYS A 1 168 ? 2.772 -3.203 -16.699 1.00 98.62 168 LYS A N 1
ATOM 1298 C CA . LYS A 1 168 ? 2.292 -4.562 -17.011 1.00 98.62 168 LYS A CA 1
ATOM 1299 C C . LYS A 1 168 ? 2.151 -4.795 -18.506 1.00 98.62 168 LYS A C 1
ATOM 1301 O O . LYS A 1 168 ? 2.651 -5.797 -18.999 1.00 98.62 168 LYS A O 1
ATOM 1306 N N . SER A 1 169 ? 1.521 -3.866 -19.225 1.00 98.50 169 SER A N 1
ATOM 1307 C CA . SER A 1 169 ? 1.397 -3.961 -20.682 1.00 98.50 169 SER A CA 1
ATOM 1308 C C . SER A 1 169 ? 2.777 -4.071 -21.332 1.00 98.50 169 SER A C 1
ATOM 1310 O O . SER A 1 169 ? 2.977 -4.922 -22.188 1.00 98.50 169 SER A O 1
ATOM 1312 N N . SER A 1 170 ? 3.751 -3.271 -20.888 1.00 98.31 170 SER A N 1
ATOM 1313 C CA . SER A 1 170 ? 5.113 -3.325 -21.428 1.00 98.31 170 SER A CA 1
ATOM 1314 C C . SER A 1 170 ? 5.820 -4.649 -21.102 1.00 98.31 170 SER A C 1
ATOM 1316 O O . SER A 1 170 ? 6.345 -5.299 -22.005 1.00 98.31 170 SER A O 1
ATOM 1318 N N . ALA A 1 171 ? 5.799 -5.079 -19.838 1.00 98.06 171 ALA A N 1
ATOM 1319 C CA . ALA A 1 171 ? 6.551 -6.247 -19.386 1.00 98.06 171 ALA A CA 1
ATOM 1320 C C . ALA A 1 171 ? 5.922 -7.577 -19.830 1.00 98.06 171 ALA A C 1
ATOM 1322 O O . ALA A 1 171 ? 6.644 -8.533 -20.105 1.00 98.06 171 ALA A O 1
ATOM 1323 N N . ILE A 1 172 ? 4.589 -7.657 -19.861 1.00 97.62 172 ILE A N 1
ATOM 1324 C CA . ILE A 1 172 ? 3.827 -8.898 -20.062 1.00 97.62 172 ILE A CA 1
ATOM 1325 C C . ILE A 1 172 ? 3.292 -8.983 -21.493 1.00 97.62 172 ILE A C 1
ATOM 1327 O O . ILE A 1 172 ? 3.536 -9.977 -22.175 1.00 97.62 172 ILE A O 1
ATOM 1331 N N . ASP A 1 173 ? 2.572 -7.958 -21.959 1.00 97.12 173 ASP A N 1
ATOM 1332 C CA . ASP A 1 173 ? 1.871 -8.023 -23.250 1.00 97.12 173 ASP A CA 1
ATOM 1333 C C . ASP A 1 173 ? 2.818 -7.759 -24.430 1.00 97.12 173 ASP A C 1
ATOM 1335 O O . ASP A 1 173 ? 2.813 -8.504 -25.414 1.00 97.12 173 ASP A O 1
ATOM 1339 N N . ASP A 1 174 ? 3.653 -6.723 -24.319 1.00 97.38 174 ASP A N 1
ATOM 1340 C CA . ASP A 1 174 ? 4.634 -6.349 -25.344 1.00 97.38 174 ASP A CA 1
ATOM 1341 C C . ASP A 1 174 ? 5.937 -7.157 -25.220 1.00 97.38 174 ASP A C 1
ATOM 1343 O O . ASP A 1 174 ? 6.708 -7.258 -26.179 1.00 97.38 174 ASP A O 1
ATOM 1347 N N . ASN A 1 175 ? 6.143 -7.807 -24.068 1.00 95.88 175 ASN A N 1
ATOM 1348 C CA . ASN A 1 175 ? 7.326 -8.603 -23.745 1.00 95.88 175 ASN A CA 1
ATOM 1349 C C . ASN A 1 175 ? 8.639 -7.801 -23.866 1.00 95.88 175 ASN A C 1
ATOM 1351 O O . ASN A 1 175 ? 9.679 -8.308 -24.317 1.00 95.88 175 ASN A O 1
ATOM 1355 N N . ASP A 1 176 ? 8.584 -6.532 -23.474 1.00 96.81 176 ASP A N 1
ATOM 1356 C CA . ASP A 1 176 ? 9.735 -5.646 -23.398 1.00 96.81 176 ASP A CA 1
ATOM 1357 C C . ASP A 1 176 ? 10.396 -5.742 -22.020 1.00 96.81 176 ASP A C 1
ATOM 1359 O O . ASP A 1 176 ? 9.777 -6.105 -21.021 1.00 96.81 176 ASP A O 1
ATOM 1363 N N . TRP A 1 177 ? 11.684 -5.406 -21.962 1.00 97.69 177 TRP A N 1
ATOM 1364 C CA . TRP A 1 177 ? 12.333 -5.159 -20.680 1.00 97.69 177 TRP A CA 1
ATOM 1365 C C . TRP A 1 177 ? 11.782 -3.862 -20.099 1.00 97.69 177 TRP A C 1
ATOM 1367 O O . TRP A 1 177 ? 11.887 -2.807 -20.727 1.00 97.69 177 TRP A O 1
ATOM 1377 N N . THR A 1 178 ? 11.220 -3.940 -18.901 1.00 97.94 178 THR A N 1
ATOM 1378 C CA . THR A 1 178 ? 10.563 -2.840 -18.194 1.00 97.94 178 THR A CA 1
ATOM 1379 C C . THR A 1 178 ? 11.251 -2.624 -16.855 1.00 97.94 178 THR A C 1
ATOM 1381 O O . THR A 1 178 ? 11.654 -3.589 -16.217 1.00 97.94 178 THR A O 1
ATOM 1384 N N . TYR A 1 179 ? 11.380 -1.379 -16.404 1.00 97.81 179 TYR A N 1
ATOM 1385 C CA . TYR A 1 179 ? 11.773 -1.067 -15.031 1.00 97.81 179 TYR A CA 1
ATOM 1386 C C . TYR A 1 179 ? 10.650 -0.343 -14.301 1.00 97.81 179 TYR A C 1
ATOM 1388 O O . TYR A 1 179 ? 9.885 0.406 -14.918 1.00 97.81 179 TYR A O 1
ATOM 1396 N N . VAL A 1 180 ? 10.591 -0.538 -12.987 1.00 98.06 180 VAL A N 1
ATOM 1397 C CA . VAL A 1 180 ? 9.762 0.238 -12.065 1.00 98.06 180 VAL A CA 1
ATOM 1398 C C . VAL A 1 180 ? 10.640 0.654 -10.891 1.00 98.06 180 VAL A C 1
ATOM 1400 O O . VAL A 1 180 ? 11.211 -0.198 -10.215 1.00 98.06 180 VAL A O 1
ATOM 1403 N N . GLU A 1 181 ? 10.745 1.961 -10.673 1.00 97.25 181 GLU A N 1
ATOM 1404 C CA . GLU A 1 181 ? 11.432 2.567 -9.531 1.00 97.25 181 GLU A CA 1
ATOM 1405 C C . GLU A 1 181 ? 10.383 3.206 -8.623 1.00 97.25 181 GLU A C 1
ATOM 1407 O O . GLU A 1 181 ? 9.530 3.965 -9.095 1.00 97.25 181 GLU A O 1
ATOM 1412 N N . VAL A 1 182 ? 10.442 2.908 -7.329 1.00 97.81 182 VAL A N 1
ATOM 1413 C CA . VAL A 1 182 ? 9.555 3.472 -6.314 1.00 97.81 182 VAL A CA 1
ATOM 1414 C C . VAL A 1 182 ? 10.386 4.065 -5.186 1.00 97.81 182 VAL A C 1
ATOM 1416 O O . VAL A 1 182 ? 11.170 3.362 -4.558 1.00 97.81 182 VAL A O 1
ATOM 1419 N N . ASP A 1 183 ? 10.167 5.347 -4.906 1.00 97.88 183 ASP A N 1
ATOM 1420 C CA . ASP A 1 183 ? 10.708 6.049 -3.746 1.00 97.88 183 ASP A CA 1
ATOM 1421 C C . ASP A 1 183 ? 9.618 6.202 -2.684 1.00 97.88 183 ASP A C 1
ATOM 1423 O O . ASP A 1 183 ? 8.529 6.734 -2.954 1.00 97.88 183 ASP A O 1
ATOM 1427 N N . LEU A 1 184 ? 9.934 5.810 -1.457 1.00 97.94 184 LEU A N 1
ATOM 1428 C CA . LEU A 1 184 ? 9.086 5.989 -0.291 1.00 97.94 184 LEU A CA 1
ATOM 1429 C C . LEU A 1 184 ? 9.690 7.084 0.579 1.00 97.94 184 LEU A C 1
ATOM 1431 O O . 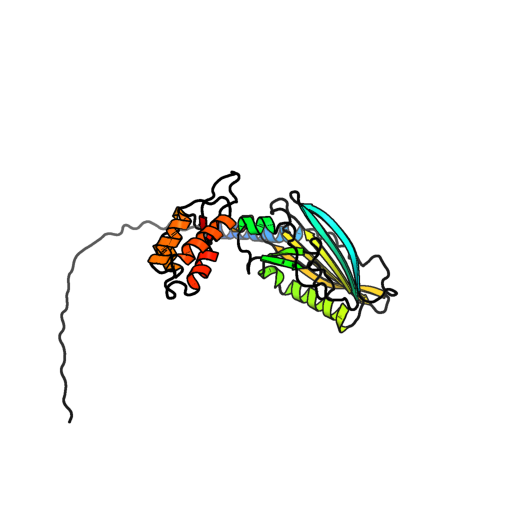LEU A 1 184 ? 10.855 7.022 0.952 1.00 97.94 184 LEU A O 1
ATOM 1435 N N . ASN A 1 185 ? 8.898 8.112 0.880 1.00 97.94 185 ASN A N 1
ATOM 1436 C CA . ASN A 1 185 ? 9.325 9.180 1.775 1.00 97.94 185 ASN A CA 1
ATOM 1437 C C . ASN A 1 185 ? 8.573 9.041 3.090 1.00 97.94 185 ASN A C 1
ATOM 1439 O O . ASN A 1 185 ? 7.334 9.044 3.116 1.00 97.94 185 ASN A O 1
ATOM 1443 N N . TYR A 1 186 ? 9.343 8.952 4.163 1.00 97.50 186 TYR A N 1
ATOM 1444 C CA . TYR A 1 186 ? 8.857 8.909 5.527 1.00 97.50 186 TYR A CA 1
ATOM 1445 C C . TYR A 1 186 ? 9.038 10.274 6.191 1.00 97.50 186 TYR A C 1
ATOM 1447 O O . TYR A 1 186 ? 9.899 11.070 5.811 1.00 97.50 186 TYR A O 1
ATOM 1455 N N . ASN A 1 187 ? 8.172 10.560 7.152 1.00 96.38 187 ASN A N 1
ATOM 1456 C CA . ASN A 1 187 ? 8.172 11.790 7.925 1.00 96.38 187 ASN A CA 1
ATOM 1457 C C . ASN A 1 187 ? 8.166 11.377 9.394 1.00 96.38 187 ASN A C 1
ATOM 1459 O O . ASN A 1 187 ? 7.291 10.613 9.777 1.00 96.38 187 ASN A O 1
ATOM 1463 N N . ASP A 1 188 ? 9.093 11.898 10.198 1.00 96.00 188 ASP A N 1
ATOM 1464 C CA . ASP A 1 188 ? 9.254 11.510 11.605 1.00 96.00 188 ASP A CA 1
ATOM 1465 C C . ASP A 1 188 ? 7.991 11.739 12.461 1.00 96.00 188 ASP A C 1
ATOM 1467 O O . ASP A 1 188 ? 7.837 11.099 13.500 1.00 96.00 188 ASP A O 1
ATOM 1471 N N . ASP A 1 189 ? 7.071 12.608 12.024 1.00 94.00 189 ASP A N 1
ATOM 1472 C CA . ASP A 1 189 ? 5.770 12.821 12.672 1.00 94.00 189 ASP A CA 1
ATOM 1473 C C . ASP A 1 189 ? 4.756 11.689 12.376 1.00 94.00 189 ASP A C 1
ATOM 1475 O O . ASP A 1 189 ? 3.692 11.629 12.996 1.00 94.00 189 ASP A O 1
ATOM 1479 N N . TYR A 1 190 ? 5.040 10.800 11.417 1.00 94.31 190 TYR A N 1
ATOM 1480 C CA . TYR A 1 190 ? 4.218 9.628 11.107 1.00 94.31 190 TYR A CA 1
ATOM 1481 C C . TYR A 1 190 ? 4.614 8.444 11.994 1.00 94.31 190 TYR A C 1
ATOM 1483 O O . TYR A 1 190 ? 5.785 8.269 12.331 1.00 94.31 190 TYR A O 1
ATOM 1491 N N . PRO A 1 191 ? 3.675 7.538 12.304 1.00 94.19 191 PRO A N 1
ATOM 1492 C CA . PRO A 1 191 ? 4.020 6.292 12.972 1.00 94.19 191 PRO A CA 1
ATOM 1493 C C . PRO A 1 191 ? 5.040 5.469 12.178 1.00 94.19 191 PRO A C 1
ATOM 1495 O O . PRO A 1 191 ? 5.070 5.492 10.942 1.00 94.19 191 PRO A O 1
ATOM 1498 N N . ALA A 1 192 ? 5.851 4.696 12.904 1.00 93.38 192 ALA A N 1
ATOM 1499 C CA . ALA A 1 192 ? 6.876 3.830 12.329 1.00 93.38 192 ALA A CA 1
ATOM 1500 C C . ALA A 1 192 ? 6.308 2.950 11.204 1.00 93.38 192 ALA A C 1
ATOM 1502 O O . ALA A 1 192 ? 5.219 2.391 11.327 1.00 93.38 192 ALA A O 1
ATOM 1503 N N . GLY A 1 193 ? 7.041 2.815 10.095 1.00 95.44 193 GLY A N 1
ATOM 1504 C CA . GLY A 1 193 ? 6.612 1.982 8.964 1.00 95.44 193 GLY A CA 1
ATOM 1505 C C . GLY A 1 193 ? 5.591 2.579 7.992 1.00 95.44 193 GLY A C 1
ATOM 1506 O O . GLY A 1 193 ? 5.381 2.000 6.927 1.00 95.44 193 GLY A O 1
ATOM 1507 N N . ILE A 1 194 ? 4.982 3.731 8.292 1.00 97.19 194 ILE A N 1
ATOM 1508 C CA . ILE A 1 194 ? 3.928 4.311 7.448 1.00 97.19 194 ILE A CA 1
ATOM 1509 C C . ILE A 1 194 ? 4.502 5.448 6.590 1.00 97.19 194 ILE A C 1
ATOM 1511 O O . ILE A 1 194 ? 4.892 6.475 7.145 1.00 97.19 194 ILE A O 1
ATOM 1515 N N . PRO A 1 195 ? 4.539 5.319 5.249 1.00 97.69 195 PRO A N 1
ATOM 1516 C CA . PRO A 1 195 ? 5.070 6.377 4.396 1.00 97.69 195 PRO A CA 1
ATOM 1517 C C . PRO A 1 195 ? 4.124 7.585 4.353 1.00 97.69 195 PRO A C 1
ATOM 1519 O O . PRO A 1 195 ? 2.896 7.434 4.294 1.00 97.69 195 PRO A O 1
ATOM 1522 N N . GLU A 1 196 ? 4.705 8.787 4.314 1.00 97.44 196 GLU A N 1
ATOM 1523 C CA . GLU A 1 196 ? 3.992 10.039 4.033 1.00 97.44 196 GLU A CA 1
ATOM 1524 C C . GLU A 1 196 ? 3.659 10.128 2.544 1.00 97.44 196 GLU A C 1
ATOM 1526 O O . GLU A 1 196 ? 2.567 10.545 2.155 1.00 97.44 196 GLU A O 1
ATOM 1531 N N . SER A 1 197 ? 4.594 9.728 1.682 1.00 97.62 197 SER A N 1
ATOM 1532 C CA . SER A 1 197 ? 4.365 9.728 0.243 1.00 97.62 197 SER A CA 1
ATOM 1533 C C . SER A 1 197 ? 5.103 8.610 -0.475 1.00 97.62 197 SER A C 1
ATOM 1535 O O . SER A 1 197 ? 6.153 8.146 -0.040 1.00 97.62 197 SER A O 1
ATOM 1537 N N . ILE A 1 198 ? 4.536 8.198 -1.605 1.00 98.25 198 ILE A N 1
ATOM 1538 C CA . ILE A 1 198 ? 5.088 7.171 -2.486 1.00 98.25 198 ILE A CA 1
ATOM 1539 C C . ILE A 1 198 ? 5.166 7.783 -3.880 1.00 98.25 198 ILE A C 1
ATOM 1541 O O . ILE A 1 198 ? 4.153 8.213 -4.433 1.00 98.25 198 ILE A O 1
ATOM 1545 N N . SER A 1 199 ? 6.367 7.866 -4.436 1.00 97.75 199 SER A N 1
ATOM 1546 C CA . SER A 1 199 ? 6.613 8.346 -5.797 1.00 97.75 199 SER A CA 1
ATOM 1547 C C . SER A 1 199 ? 7.097 7.178 -6.632 1.00 97.75 199 SER A C 1
ATOM 1549 O O . SER A 1 199 ? 7.908 6.399 -6.157 1.00 97.75 199 SER A O 1
ATOM 1551 N N . ALA A 1 200 ? 6.635 7.054 -7.867 1.00 97.75 200 ALA A N 1
ATOM 1552 C CA . ALA A 1 200 ? 7.114 6.012 -8.758 1.00 97.75 200 ALA A CA 1
ATOM 1553 C C . ALA A 1 200 ? 7.331 6.532 -10.169 1.00 97.75 200 ALA A C 1
ATOM 1555 O O . ALA A 1 200 ? 6.641 7.448 -10.635 1.00 97.75 200 ALA A O 1
ATOM 1556 N N . GLU A 1 201 ? 8.254 5.891 -10.867 1.00 97.44 201 GLU A N 1
ATOM 1557 C CA . GLU A 1 201 ? 8.374 5.968 -12.310 1.00 97.44 201 GLU A CA 1
ATOM 1558 C C . GLU A 1 201 ? 8.567 4.587 -12.924 1.00 97.44 201 GLU A C 1
ATOM 1560 O O . GLU A 1 201 ? 8.991 3.637 -12.272 1.00 97.44 201 GLU A O 1
ATOM 1565 N N . TRP A 1 202 ? 8.223 4.478 -14.201 1.00 98.06 202 TRP A N 1
ATOM 1566 C CA . TRP A 1 202 ? 8.487 3.277 -14.976 1.00 98.06 202 TRP A CA 1
ATOM 1567 C C . TRP A 1 202 ? 8.973 3.636 -16.373 1.00 98.06 202 TRP A C 1
ATOM 1569 O O . TRP A 1 202 ? 8.705 4.728 -16.902 1.00 98.06 202 TRP A O 1
ATOM 1579 N N . GLY A 1 203 ? 9.661 2.692 -16.995 1.00 97.50 203 GLY A N 1
ATOM 1580 C CA . GLY A 1 203 ? 10.110 2.807 -18.371 1.00 97.50 203 GLY A CA 1
ATOM 1581 C C . GLY A 1 203 ? 10.450 1.460 -18.984 1.00 97.50 203 GLY A C 1
ATOM 1582 O O . GLY A 1 203 ? 10.322 0.427 -18.339 1.00 97.50 203 GLY A O 1
ATOM 1583 N N . TYR A 1 204 ? 10.872 1.481 -20.241 1.00 97.44 204 TYR A N 1
ATOM 1584 C CA . TYR A 1 204 ? 11.166 0.281 -21.020 1.00 97.44 204 TYR A CA 1
ATOM 1585 C C . TYR A 1 204 ? 12.456 0.437 -21.821 1.00 97.44 204 TYR A C 1
ATOM 1587 O O . TYR A 1 204 ? 12.910 1.556 -22.081 1.00 97.44 204 TYR A O 1
ATOM 1595 N N . LEU A 1 205 ? 13.058 -0.683 -22.205 1.00 96.44 205 LEU A N 1
ATOM 1596 C CA . LEU A 1 205 ? 14.237 -0.714 -23.055 1.00 96.44 205 LEU A CA 1
ATOM 1597 C C . LEU A 1 205 ? 13.809 -0.635 -24.525 1.00 96.44 205 LEU A C 1
ATOM 1599 O O . LEU A 1 205 ? 13.133 -1.525 -25.031 1.00 96.44 205 LEU A O 1
ATOM 1603 N N . ASP A 1 206 ? 14.181 0.440 -25.219 1.00 95.31 206 ASP A N 1
ATOM 1604 C CA . ASP A 1 206 ? 13.827 0.608 -26.629 1.00 95.31 206 ASP A CA 1
ATOM 1605 C C . ASP A 1 206 ? 14.678 -0.270 -27.573 1.00 95.31 206 ASP A C 1
ATOM 1607 O O . ASP A 1 206 ? 15.667 -0.892 -27.188 1.00 95.31 206 ASP A O 1
ATOM 1611 N N . GLN A 1 207 ? 14.327 -0.278 -28.863 1.00 94.00 207 GLN A N 1
ATOM 1612 C CA . GLN A 1 207 ? 15.045 -1.037 -29.902 1.00 94.00 207 GLN A CA 1
ATOM 1613 C C . GLN A 1 207 ? 16.510 -0.608 -30.102 1.00 94.00 207 GLN A C 1
ATOM 1615 O O . GLN A 1 207 ? 17.272 -1.311 -30.767 1.00 94.00 207 GLN A O 1
ATOM 1620 N N . ALA A 1 208 ? 16.903 0.559 -29.586 1.00 94.62 208 ALA A N 1
ATOM 1621 C CA . ALA A 1 208 ? 18.278 1.038 -29.598 1.00 94.62 208 ALA A CA 1
ATOM 1622 C C . ALA A 1 208 ? 19.038 0.646 -28.316 1.00 94.62 208 ALA A C 1
ATOM 1624 O O . ALA A 1 208 ? 20.138 1.157 -28.094 1.00 94.62 208 ALA A O 1
ATOM 1625 N N . ASN A 1 209 ? 18.472 -0.249 -27.495 1.00 92.75 209 ASN A N 1
ATOM 1626 C CA . ASN A 1 209 ? 18.965 -0.637 -26.176 1.00 92.75 209 ASN A CA 1
ATOM 1627 C C . ASN A 1 209 ? 19.139 0.574 -25.247 1.00 92.75 209 ASN A C 1
ATOM 1629 O O . ASN A 1 209 ? 20.130 0.686 -24.526 1.00 92.75 209 ASN A O 1
ATOM 1633 N N . GLN A 1 210 ? 18.196 1.519 -25.295 1.00 93.50 210 GLN A N 1
ATOM 1634 C CA . GLN A 1 210 ? 18.169 2.671 -24.400 1.00 93.50 210 GLN A CA 1
ATOM 1635 C C . GLN A 1 210 ? 16.915 2.651 -23.533 1.00 93.50 210 GLN A C 1
ATOM 1637 O O . GLN A 1 210 ? 15.798 2.560 -24.037 1.00 93.50 210 GLN A O 1
ATOM 1642 N N . TRP A 1 211 ? 17.097 2.813 -22.224 1.00 94.69 211 TRP A N 1
ATOM 1643 C CA . TRP A 1 211 ? 15.988 2.965 -21.291 1.00 94.69 211 TRP A CA 1
ATOM 1644 C C . TRP A 1 211 ? 15.220 4.267 -21.550 1.00 94.69 211 TRP A C 1
ATOM 1646 O O . TRP A 1 211 ? 15.781 5.369 -21.537 1.00 94.69 211 TRP A O 1
ATOM 1656 N N . ARG A 1 212 ? 13.911 4.148 -21.774 1.00 95.88 212 ARG A N 1
ATOM 1657 C CA . ARG A 1 212 ? 12.973 5.253 -21.983 1.00 95.88 212 ARG A CA 1
ATOM 1658 C C . ARG A 1 212 ? 11.963 5.285 -20.854 1.00 95.88 212 ARG A C 1
ATOM 1660 O O . ARG A 1 212 ? 11.173 4.361 -20.705 1.00 95.88 212 ARG A O 1
ATOM 1667 N N . ARG A 1 213 ? 11.938 6.383 -20.100 1.00 96.25 213 ARG A N 1
ATOM 1668 C CA . ARG A 1 213 ? 10.871 6.625 -19.129 1.00 96.25 213 ARG A CA 1
ATOM 1669 C C . ARG A 1 213 ? 9.536 6.815 -19.845 1.00 96.25 213 ARG A C 1
ATOM 1671 O O . ARG A 1 213 ? 9.454 7.598 -20.793 1.00 96.25 213 ARG A O 1
ATOM 1678 N N . ALA A 1 214 ? 8.498 6.155 -19.347 1.00 97.06 214 ALA A N 1
ATOM 1679 C CA . ALA A 1 214 ? 7.172 6.139 -19.951 1.00 97.06 214 ALA A CA 1
ATOM 1680 C C . ALA A 1 214 ? 6.088 6.763 -19.058 1.00 97.06 214 ALA A C 1
ATOM 1682 O O . ALA A 1 214 ? 5.182 7.415 -19.578 1.00 97.06 214 ALA A O 1
ATOM 1683 N N . GLY A 1 215 ? 6.191 6.648 -17.730 1.00 96.56 215 GLY A N 1
ATOM 1684 C CA . GLY A 1 215 ? 5.197 7.226 -16.824 1.00 96.56 215 GLY A CA 1
ATOM 1685 C C . GLY A 1 215 ? 5.714 7.474 -15.414 1.00 96.56 215 GLY A C 1
ATOM 1686 O O . GLY A 1 215 ? 6.747 6.944 -15.017 1.00 96.56 215 GLY A O 1
ATOM 1687 N N . THR A 1 216 ? 4.980 8.304 -14.671 1.00 97.38 216 THR A N 1
ATOM 1688 C CA . THR A 1 216 ? 5.238 8.602 -13.257 1.00 97.38 216 THR A CA 1
ATOM 1689 C C . THR A 1 216 ? 3.926 8.688 -12.476 1.00 97.38 216 THR A C 1
ATOM 1691 O O . THR A 1 216 ? 2.879 9.017 -13.041 1.00 97.38 216 THR A O 1
ATOM 1694 N N . ALA A 1 217 ? 3.974 8.417 -11.175 1.00 97.31 217 ALA A N 1
ATOM 1695 C CA . ALA A 1 217 ? 2.857 8.595 -10.254 1.00 97.31 217 ALA A CA 1
ATOM 1696 C C . ALA A 1 217 ? 3.365 9.085 -8.896 1.00 97.31 217 ALA A C 1
ATOM 1698 O O . ALA A 1 217 ? 4.484 8.782 -8.503 1.00 97.31 217 ALA A O 1
ATOM 1699 N N . ASN A 1 218 ? 2.536 9.842 -8.178 1.00 97.31 218 ASN A N 1
ATOM 1700 C CA . ASN A 1 218 ? 2.822 10.264 -6.809 1.00 97.31 218 ASN A CA 1
ATOM 1701 C C . ASN A 1 218 ? 1.564 10.090 -5.958 1.00 97.31 218 ASN A C 1
ATOM 1703 O O . ASN A 1 218 ? 0.476 10.519 -6.356 1.00 97.31 218 ASN A O 1
ATOM 1707 N N . LEU A 1 219 ? 1.724 9.493 -4.786 1.00 96.56 219 LEU A N 1
ATOM 1708 C CA . LEU A 1 219 ? 0.702 9.302 -3.770 1.00 96.56 219 LEU A CA 1
ATOM 1709 C C . LEU A 1 219 ? 1.116 10.065 -2.517 1.00 96.56 219 LEU A C 1
ATOM 1711 O O . LEU A 1 219 ? 2.251 9.944 -2.072 1.00 96.56 219 LEU A O 1
ATOM 1715 N N . GLY A 1 220 ? 0.191 10.839 -1.956 1.00 95.94 220 GLY A N 1
ATOM 1716 C CA . GLY A 1 220 ? 0.345 11.448 -0.640 1.00 95.94 220 GLY A CA 1
ATOM 1717 C C . GLY A 1 220 ? -0.623 10.792 0.329 1.00 95.94 220 GLY A C 1
ATOM 1718 O O . GLY A 1 220 ? -1.826 10.744 0.060 1.00 95.94 220 GLY A O 1
ATOM 1719 N N . GLN A 1 221 ? -0.097 10.283 1.430 1.00 93.75 221 GLN A N 1
ATOM 1720 C CA . GLN A 1 221 ? -0.860 9.811 2.569 1.00 93.75 221 GLN A CA 1
ATOM 1721 C C . GLN A 1 221 ? -1.059 10.960 3.555 1.00 93.75 221 GLN A C 1
ATOM 1723 O O . GLN A 1 221 ? -0.303 11.922 3.569 1.00 93.75 221 GLN A O 1
ATOM 1728 N N . VAL A 1 222 ? -2.156 10.909 4.306 1.00 91.31 222 VAL A N 1
ATOM 1729 C CA . VAL A 1 222 ? -2.367 11.798 5.453 1.00 91.31 222 VAL A CA 1
ATOM 1730 C C . VAL A 1 222 ? -1.837 11.066 6.673 1.00 91.31 222 VAL A C 1
ATOM 1732 O O . VAL A 1 222 ? -1.991 9.842 6.731 1.00 91.31 222 VAL A O 1
ATOM 1735 N N . ASN A 1 223 ? -1.267 11.798 7.632 1.00 91.19 223 ASN A N 1
ATOM 1736 C CA . ASN A 1 223 ? -0.811 11.203 8.876 1.00 91.19 223 ASN A CA 1
ATOM 1737 C C . ASN A 1 223 ? -2.008 10.494 9.523 1.00 91.19 223 ASN A C 1
ATOM 1739 O O . ASN A 1 223 ? -3.027 11.150 9.773 1.00 91.19 223 ASN A O 1
ATOM 1743 N N . PRO A 1 224 ? -1.946 9.166 9.723 1.00 86.75 224 PRO A N 1
ATOM 1744 C CA . PRO A 1 224 ? -3.025 8.452 10.390 1.00 86.75 224 PRO A CA 1
ATOM 1745 C C . PRO A 1 224 ? -3.361 9.071 11.754 1.00 86.75 224 PRO A C 1
ATOM 1747 O O . PRO A 1 224 ? -4.539 9.158 12.101 1.00 86.75 224 PRO A O 1
ATOM 1750 N N . ASP A 1 225 ? -2.365 9.589 12.471 1.00 84.44 225 ASP A N 1
ATOM 1751 C CA . ASP A 1 225 ? -2.553 10.175 13.798 1.00 84.44 225 ASP A CA 1
ATOM 1752 C C . ASP A 1 225 ? -3.323 11.517 13.760 1.00 84.44 225 ASP A C 1
ATOM 1754 O O . ASP A 1 225 ? -4.156 11.810 14.616 1.00 84.44 225 ASP A O 1
ATOM 1758 N N . ASP A 1 226 ? -3.166 12.306 12.689 1.00 80.06 226 ASP A N 1
ATOM 1759 C CA . ASP A 1 226 ? -3.822 13.619 12.553 1.00 80.06 226 ASP A CA 1
ATOM 1760 C C . ASP A 1 226 ? -5.336 13.533 12.290 1.00 80.06 226 ASP A C 1
ATOM 1762 O O . ASP A 1 226 ? -6.084 14.502 12.487 1.00 80.06 226 ASP A O 1
ATOM 1766 N N . ASN A 1 227 ? -5.811 12.390 11.793 1.00 60.03 227 ASN A N 1
ATOM 1767 C CA . ASN A 1 227 ? -7.189 12.242 11.328 1.00 60.03 227 ASN A CA 1
ATOM 1768 C C . ASN A 1 227 ? -8.186 11.902 12.450 1.00 60.03 227 ASN A C 1
ATOM 1770 O O . ASN A 1 227 ? -9.386 11.807 12.184 1.00 60.03 227 ASN A O 1
ATOM 1774 N N . ASP A 1 228 ? -7.735 11.775 13.700 1.00 58.22 228 ASP A N 1
ATOM 1775 C CA . ASP A 1 228 ? -8.549 11.248 14.804 1.00 58.22 228 ASP A CA 1
ATOM 1776 C C . ASP A 1 228 ? -9.437 12.261 15.528 1.00 58.22 228 ASP A C 1
ATOM 1778 O O . ASP A 1 228 ? -10.255 11.887 16.372 1.00 58.22 228 ASP A O 1
ATOM 1782 N N . ASN A 1 229 ? -9.404 13.536 15.137 1.00 50.12 229 ASN A N 1
ATOM 1783 C CA . ASN A 1 229 ? -10.133 14.610 15.822 1.00 50.12 229 ASN A CA 1
ATOM 1784 C C . ASN A 1 229 ? -11.677 14.473 15.872 1.00 50.12 229 ASN A C 1
ATOM 1786 O O . ASN A 1 229 ? -12.327 15.383 16.382 1.00 50.12 229 ASN A O 1
ATOM 1790 N N . ASN A 1 230 ? -12.301 13.402 15.357 1.00 50.19 230 ASN A N 1
ATOM 1791 C CA . ASN A 1 230 ? -13.758 13.191 15.440 1.00 50.19 230 ASN A CA 1
ATOM 1792 C C . ASN A 1 230 ? -14.256 11.732 15.364 1.00 50.19 230 ASN A C 1
ATOM 1794 O O . ASN A 1 230 ? -15.475 11.520 15.286 1.00 50.19 230 ASN A O 1
ATOM 1798 N N . HIS A 1 231 ? -13.378 10.725 15.351 1.00 60.44 231 HIS A N 1
ATOM 1799 C CA . HIS A 1 231 ? -13.806 9.370 14.987 1.00 60.44 231 HIS A CA 1
ATOM 1800 C C . HIS A 1 231 ? -14.064 8.422 16.141 1.00 60.44 231 HIS A C 1
ATOM 1802 O O . HIS A 1 231 ? -14.684 7.402 15.875 1.00 60.44 231 HIS A O 1
ATOM 1808 N N . TYR A 1 232 ? -13.736 8.756 17.389 1.00 65.56 232 TYR A N 1
ATOM 1809 C CA . TYR A 1 232 ? -14.049 7.883 18.519 1.00 65.56 232 TYR A CA 1
ATOM 1810 C C . TYR A 1 232 ? -14.992 8.547 19.515 1.00 65.56 232 TYR A C 1
ATOM 1812 O O . TYR A 1 232 ? -14.786 9.671 19.971 1.00 65.56 232 TYR A O 1
ATOM 1820 N N . LEU A 1 233 ? -16.085 7.851 19.825 1.00 72.44 233 LEU A N 1
ATOM 1821 C CA . LEU A 1 233 ? -16.920 8.176 20.969 1.00 72.44 233 LEU A CA 1
ATOM 1822 C C . LEU A 1 233 ? -16.311 7.465 22.180 1.00 72.44 233 LEU A C 1
ATOM 1824 O O . LEU A 1 233 ? -16.269 6.232 22.166 1.00 72.44 233 LEU A O 1
ATOM 1828 N N . PRO A 1 234 ? -15.881 8.192 23.227 1.00 75.88 234 PRO A N 1
ATOM 1829 C CA . PRO A 1 234 ? -15.427 7.553 24.454 1.00 75.88 234 PRO A CA 1
ATOM 1830 C C . PRO A 1 234 ? -16.565 6.744 25.084 1.00 75.88 234 PRO A C 1
ATOM 1832 O O . PRO A 1 234 ? -17.741 7.092 24.903 1.00 75.88 234 PRO A O 1
ATOM 1835 N N . ALA A 1 235 ? -16.227 5.726 25.887 1.00 80.12 235 ALA A N 1
ATOM 1836 C CA . ALA A 1 235 ? -17.164 4.883 26.641 1.00 80.12 235 ALA A CA 1
ATOM 1837 C C . ALA A 1 235 ? -18.346 5.679 27.220 1.00 80.12 235 ALA 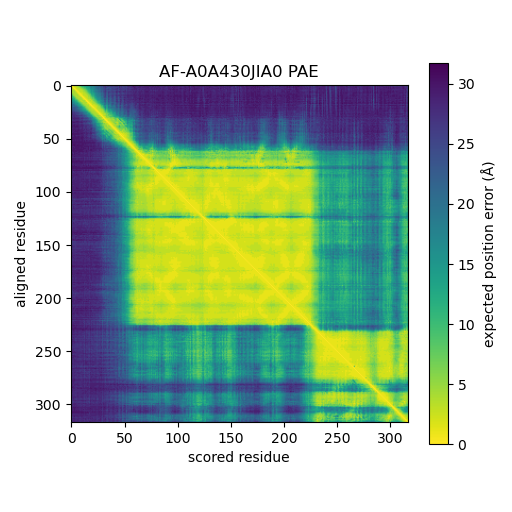A C 1
ATOM 1839 O O . ALA A 1 235 ? -19.515 5.350 27.004 1.00 80.12 235 ALA A O 1
ATOM 1840 N N . ALA A 1 236 ? -18.071 6.810 27.874 1.00 81.56 236 ALA A N 1
ATOM 1841 C CA . ALA A 1 236 ? -19.076 7.681 28.489 1.00 81.56 236 ALA A CA 1
ATOM 1842 C C . ALA A 1 236 ? -20.142 8.242 27.518 1.00 81.56 236 ALA A C 1
ATOM 1844 O O . ALA A 1 236 ? -21.251 8.571 27.938 1.00 81.56 236 ALA A O 1
ATOM 1845 N N . GLN A 1 237 ? -19.841 8.352 26.222 1.00 84.19 237 GLN A N 1
ATOM 1846 C CA . GLN A 1 237 ? -20.748 8.887 25.201 1.00 84.19 237 GLN A CA 1
ATOM 1847 C C . GLN A 1 237 ? -21.601 7.802 24.511 1.00 84.19 237 GLN A C 1
ATOM 1849 O O . GLN A 1 237 ? -22.600 8.121 23.854 1.00 84.19 237 GLN A O 1
ATOM 1854 N N . ILE A 1 238 ? -21.282 6.514 24.682 1.00 88.19 238 ILE A N 1
ATOM 1855 C CA . ILE A 1 238 ? -21.951 5.406 23.976 1.00 88.19 238 ILE A CA 1
ATOM 1856 C C . ILE A 1 238 ? -23.193 4.903 24.732 1.00 88.19 238 ILE A C 1
ATOM 1858 O O . ILE A 1 238 ? -23.257 3.800 25.266 1.00 88.19 238 ILE A O 1
ATOM 1862 N N . THR A 1 239 ? -24.241 5.719 24.792 1.00 93.19 239 THR A N 1
ATOM 1863 C CA . THR A 1 239 ? -25.465 5.359 25.535 1.00 93.19 239 THR A CA 1
ATOM 1864 C C . THR A 1 239 ? -26.240 4.177 24.921 1.00 93.19 239 THR A C 1
ATOM 1866 O O . THR A 1 239 ? -26.204 3.948 23.712 1.00 93.19 239 THR A O 1
ATOM 1869 N N . ASN A 1 240 ? -27.102 3.521 25.712 1.00 93.75 240 ASN A N 1
ATOM 1870 C CA . ASN A 1 240 ? -28.099 2.554 25.211 1.00 93.75 240 ASN A CA 1
ATOM 1871 C C . ASN A 1 240 ? -28.974 3.109 24.069 1.00 93.75 240 ASN A C 1
ATOM 1873 O O . ASN A 1 240 ? -29.490 2.362 23.240 1.00 93.75 240 ASN A O 1
ATOM 1877 N N . ALA A 1 241 ? -29.208 4.425 24.021 1.00 93.44 241 ALA A N 1
ATOM 1878 C CA . ALA A 1 241 ? -29.923 5.046 22.908 1.00 93.44 241 ALA A CA 1
ATOM 1879 C C . ALA A 1 241 ? -29.073 5.067 21.628 1.00 93.44 241 ALA A C 1
ATOM 1881 O O . ALA A 1 241 ? -29.597 4.768 20.558 1.00 93.44 241 ALA A O 1
ATOM 1882 N N . ARG A 1 242 ? -27.773 5.359 21.743 1.00 89.81 242 ARG A N 1
ATOM 1883 C CA . ARG A 1 242 ? -26.817 5.346 20.627 1.00 89.81 242 ARG A CA 1
ATOM 1884 C C . ARG A 1 242 ? -26.614 3.935 20.074 1.00 89.81 242 ARG A C 1
ATOM 1886 O O . ARG A 1 242 ? -26.722 3.739 18.871 1.00 89.81 242 ARG A O 1
ATOM 1893 N N . LEU A 1 243 ? -26.461 2.939 20.944 1.00 90.69 243 LEU A N 1
ATOM 1894 C CA . LEU A 1 243 ? -26.388 1.522 20.562 1.00 90.69 243 LEU A CA 1
ATOM 1895 C C . LEU A 1 243 ? -27.623 1.062 19.774 1.00 90.69 243 LEU A C 1
ATOM 1897 O O . LEU A 1 243 ? -27.514 0.371 18.763 1.00 90.69 243 LEU A O 1
ATOM 1901 N N . ARG A 1 244 ? -28.810 1.528 20.177 1.00 91.38 244 ARG A N 1
ATOM 1902 C CA . ARG A 1 244 ? -30.045 1.291 19.418 1.00 91.38 244 ARG A CA 1
ATOM 1903 C C . ARG A 1 244 ? -30.077 2.016 18.071 1.00 91.38 244 ARG A C 1
ATOM 1905 O O . ARG A 1 244 ? -30.630 1.474 17.119 1.00 91.38 244 ARG A O 1
ATOM 1912 N N . GLN A 1 245 ? -29.468 3.200 17.953 1.00 89.00 245 GLN A N 1
ATOM 1913 C CA . GLN A 1 245 ? -29.294 3.879 16.657 1.00 89.00 245 GLN A CA 1
ATOM 1914 C C . GLN A 1 245 ? -28.373 3.093 15.717 1.00 89.00 245 GLN A C 1
ATOM 1916 O O . GLN A 1 245 ? -28.594 3.115 14.510 1.00 89.00 245 GLN A O 1
ATOM 1921 N N . PHE A 1 246 ? -27.401 2.352 16.255 1.00 85.31 246 PHE A N 1
ATOM 1922 C CA . PHE A 1 246 ? -26.575 1.421 15.479 1.00 85.31 246 PHE A CA 1
ATOM 1923 C C . PHE A 1 246 ? -27.316 0.142 15.067 1.00 85.31 246 PHE A C 1
ATOM 1925 O O . PHE A 1 246 ? -26.788 -0.662 14.306 1.00 85.31 246 PHE A O 1
ATOM 1932 N N . GLY A 1 247 ? -28.568 -0.028 15.497 1.00 87.50 247 GLY A N 1
ATOM 1933 C CA . GLY A 1 247 ? -29.433 -1.120 15.067 1.00 87.50 247 GLY A CA 1
ATOM 1934 C C . GLY A 1 247 ? -29.517 -2.287 16.043 1.00 87.50 247 GLY A C 1
ATOM 1935 O O . GLY A 1 247 ? -30.160 -3.280 15.703 1.00 87.50 247 GLY A O 1
ATOM 1936 N N . LEU A 1 248 ? -28.930 -2.164 17.238 1.00 88.06 248 LEU A N 1
ATOM 1937 C CA . LEU A 1 248 ? -29.152 -3.111 18.328 1.00 88.06 248 LEU A CA 1
ATOM 1938 C C . LEU A 1 248 ? -30.572 -2.961 18.886 1.00 88.06 248 LEU A C 1
ATOM 1940 O O . LEU A 1 248 ? -31.111 -1.856 18.987 1.00 88.06 248 LEU A O 1
ATOM 1944 N N . ASN A 1 249 ? -31.193 -4.065 19.290 1.00 89.12 249 ASN A N 1
ATOM 1945 C CA . ASN A 1 249 ? -32.429 -3.999 20.066 1.00 89.12 249 ASN A CA 1
ATOM 1946 C C . ASN A 1 249 ? -32.148 -3.610 21.533 1.00 89.12 249 ASN A C 1
ATOM 1948 O O . ASN A 1 249 ? -31.006 -3.401 21.936 1.00 89.12 249 ASN A O 1
ATOM 1952 N N . ALA A 1 250 ? -33.198 -3.470 22.347 1.00 90.62 250 ALA A N 1
ATOM 1953 C CA . ALA A 1 250 ? -33.051 -3.016 23.731 1.00 90.62 250 ALA A CA 1
ATOM 1954 C C . ALA A 1 250 ? -32.186 -3.954 24.590 1.00 90.62 250 ALA A C 1
ATOM 1956 O O . ALA A 1 250 ? -31.374 -3.469 25.371 1.00 90.62 250 ALA A O 1
ATOM 1957 N N . GLN A 1 251 ? -32.336 -5.271 24.433 1.00 88.19 251 GLN A N 1
ATOM 1958 C CA . GLN A 1 251 ? -31.585 -6.252 25.214 1.00 88.19 251 GLN A CA 1
ATOM 1959 C C . GLN A 1 251 ? -30.116 -6.291 24.777 1.00 88.19 251 GLN A C 1
ATOM 1961 O O . GLN A 1 251 ? -29.228 -6.279 25.621 1.00 88.19 251 GLN A O 1
ATOM 1966 N N . GLN A 1 252 ? -29.864 -6.249 23.466 1.00 88.25 252 GLN A N 1
ATOM 1967 C CA . GLN A 1 252 ? -28.517 -6.148 22.898 1.00 88.25 252 GLN A CA 1
ATOM 1968 C C . GLN A 1 252 ? -27.807 -4.876 23.340 1.00 88.25 252 GLN A C 1
ATOM 1970 O O . GLN A 1 252 ? -26.658 -4.928 23.752 1.00 88.25 252 GLN A O 1
ATOM 1975 N N . ALA A 1 253 ? -28.486 -3.731 23.290 1.00 90.75 253 ALA A N 1
ATOM 1976 C CA . ALA A 1 253 ? -27.896 -2.479 23.736 1.00 90.75 253 ALA A CA 1
ATOM 1977 C C . ALA A 1 253 ? -27.461 -2.557 25.207 1.00 90.75 253 ALA A C 1
ATOM 1979 O O . ALA A 1 253 ? -26.369 -2.111 25.521 1.00 90.75 253 ALA A O 1
ATOM 1980 N N . VAL A 1 254 ? -28.261 -3.179 26.082 1.00 91.50 254 VAL A N 1
ATOM 1981 C CA . VAL A 1 254 ? -27.894 -3.371 27.496 1.00 91.50 254 VAL A CA 1
ATOM 1982 C C . VAL A 1 254 ? -26.681 -4.291 27.650 1.00 91.50 254 VAL A C 1
ATOM 1984 O O . VAL A 1 254 ? -25.771 -3.945 28.394 1.00 91.50 254 VAL A O 1
ATOM 1987 N N . ALA A 1 255 ? -26.643 -5.424 26.944 1.00 89.75 255 ALA A N 1
ATOM 1988 C CA . ALA A 1 255 ? -25.511 -6.352 27.008 1.00 89.75 255 ALA A CA 1
ATOM 1989 C C . ALA A 1 255 ? -24.220 -5.716 26.470 1.00 89.75 255 ALA A C 1
ATOM 1991 O O . ALA A 1 255 ? -23.190 -5.748 27.130 1.00 89.75 255 ALA A O 1
ATOM 1992 N N . MET A 1 256 ? -24.296 -5.055 25.313 1.00 90.12 256 MET A N 1
ATOM 1993 C CA . MET A 1 256 ? -23.167 -4.324 24.741 1.00 90.12 256 MET A CA 1
ATOM 1994 C C . MET A 1 256 ? -22.729 -3.175 25.655 1.00 90.12 256 MET A C 1
ATOM 1996 O O . MET A 1 256 ? -21.542 -2.923 25.799 1.00 90.12 256 MET A O 1
ATOM 2000 N N . ARG A 1 257 ? -23.669 -2.490 26.321 1.00 92.81 257 ARG A N 1
ATOM 2001 C CA . ARG A 1 257 ? -23.321 -1.444 27.285 1.00 92.81 257 ARG A CA 1
ATOM 2002 C C . ARG A 1 257 ? -22.564 -1.986 28.489 1.00 92.81 257 ARG A C 1
ATOM 2004 O O . ARG A 1 257 ? -21.644 -1.315 28.928 1.00 92.81 257 ARG A O 1
ATOM 2011 N N . ALA A 1 258 ? -22.924 -3.171 28.977 1.00 91.25 258 ALA A N 1
ATOM 2012 C CA . ALA A 1 258 ? -22.193 -3.816 30.060 1.00 91.25 258 ALA A CA 1
ATOM 2013 C C . ALA A 1 258 ? -20.737 -4.106 29.667 1.00 91.25 258 ALA A C 1
ATOM 2015 O O . ALA A 1 258 ? -19.857 -3.844 30.472 1.00 91.25 258 ALA A O 1
ATOM 2016 N N . LEU A 1 259 ? -20.496 -4.547 28.425 1.00 91.12 259 LEU A N 1
ATOM 2017 C CA . LEU A 1 259 ? -19.139 -4.728 27.897 1.00 91.12 259 LEU A CA 1
ATOM 2018 C C . LEU A 1 259 ? -18.382 -3.392 27.786 1.00 91.12 259 LEU A C 1
ATOM 2020 O O . LEU A 1 259 ? -17.241 -3.290 28.197 1.00 91.12 259 LEU A O 1
ATOM 2024 N N . ILE A 1 260 ? -19.020 -2.331 27.277 1.00 89.44 260 ILE A N 1
ATOM 2025 C CA . ILE A 1 260 ? -18.379 -1.004 27.144 1.00 89.44 260 ILE A CA 1
ATOM 2026 C C . ILE A 1 260 ? -18.019 -0.376 28.498 1.00 89.44 260 ILE A C 1
ATOM 2028 O O . ILE A 1 260 ? -17.088 0.420 28.576 1.00 89.44 260 ILE A O 1
ATOM 2032 N N . ASP A 1 261 ? -18.828 -0.638 29.526 1.00 89.00 261 ASP A N 1
ATOM 2033 C CA . ASP A 1 261 ? -18.626 -0.111 30.881 1.00 89.00 261 ASP A CA 1
ATOM 2034 C C . ASP A 1 261 ? -17.536 -0.867 31.659 1.00 89.00 261 ASP A C 1
ATOM 2036 O O . ASP A 1 261 ? -17.191 -0.439 32.763 1.00 89.00 261 ASP A O 1
ATOM 2040 N N . ASP A 1 262 ? -17.019 -1.962 31.098 1.00 90.69 262 ASP A N 1
ATOM 2041 C CA . ASP A 1 262 ? -15.887 -2.718 31.624 1.00 90.69 262 ASP A CA 1
ATOM 2042 C C . ASP A 1 262 ? -14.562 -2.242 31.007 1.00 90.69 262 ASP A C 1
ATOM 2044 O O . ASP A 1 262 ? -14.520 -1.346 30.157 1.00 90.69 262 ASP A O 1
ATOM 2048 N N . THR A 1 263 ? -13.469 -2.841 31.460 1.00 86.00 263 THR A N 1
ATOM 2049 C CA . THR A 1 263 ? -12.114 -2.571 30.974 1.00 86.00 263 THR A CA 1
ATOM 2050 C C . THR A 1 263 ? -11.396 -3.873 30.655 1.00 86.00 263 THR A C 1
ATOM 2052 O O . THR A 1 263 ? -11.625 -4.863 31.346 1.00 86.00 263 THR A O 1
ATOM 2055 N N . TYR A 1 264 ? -10.507 -3.853 29.665 1.00 85.38 264 TYR A N 1
ATOM 2056 C CA . TYR A 1 264 ? -9.861 -5.056 29.129 1.00 85.38 264 TYR A CA 1
ATOM 2057 C C . TYR A 1 264 ? -8.349 -4.858 29.005 1.00 85.38 264 TYR A C 1
ATOM 2059 O O . TYR A 1 264 ? -7.901 -3.742 28.756 1.00 85.38 264 TYR A O 1
ATOM 2067 N N . GLU A 1 265 ? -7.572 -5.920 29.199 1.00 82.25 265 GLU A N 1
ATOM 2068 C CA . GLU A 1 265 ? -6.116 -5.941 29.019 1.00 82.25 265 GLU A CA 1
ATOM 2069 C C . GLU A 1 265 ? -5.733 -5.709 27.554 1.00 82.25 265 GLU A C 1
ATOM 2071 O O . GLU A 1 265 ? -4.759 -5.015 27.288 1.00 82.25 265 GLU A O 1
ATOM 2076 N N . ASP A 1 266 ? -6.508 -6.260 26.618 1.00 79.56 266 ASP A N 1
ATOM 2077 C CA . ASP A 1 266 ? -6.297 -6.111 25.181 1.00 79.56 266 ASP A CA 1
ATOM 2078 C C . ASP A 1 266 ? -7.583 -6.386 24.375 1.00 79.56 266 ASP A C 1
ATOM 2080 O O . ASP A 1 266 ? -8.630 -6.811 24.888 1.00 79.56 266 ASP A O 1
ATOM 2084 N N . GLN A 1 267 ? -7.510 -6.131 23.070 1.00 83.44 267 GLN A N 1
ATOM 2085 C CA . GLN A 1 267 ? -8.576 -6.369 22.106 1.00 83.44 267 GLN A CA 1
ATOM 2086 C C . GLN A 1 267 ? -9.013 -7.844 22.042 1.00 83.44 267 GLN A C 1
ATOM 2088 O O . GLN A 1 267 ? -10.193 -8.110 21.777 1.00 83.44 267 GLN A O 1
ATOM 2093 N N . ASP A 1 268 ? -8.107 -8.796 22.278 1.00 81.88 268 ASP A N 1
ATOM 2094 C CA . ASP A 1 268 ? -8.392 -10.234 22.229 1.00 81.88 268 ASP A CA 1
ATOM 2095 C C . ASP A 1 268 ? -9.226 -10.678 23.447 1.00 81.88 268 ASP A C 1
ATOM 2097 O O . ASP A 1 268 ? -10.157 -11.488 23.308 1.00 81.88 268 ASP A O 1
ATOM 2101 N N . GLU A 1 269 ? -8.968 -10.115 24.631 1.00 86.62 269 GLU A N 1
ATOM 2102 C CA . GLU A 1 269 ? -9.783 -10.304 25.832 1.00 86.62 269 GLU A CA 1
ATOM 2103 C C . GLU A 1 269 ? -11.201 -9.761 25.609 1.00 86.62 269 GLU A C 1
ATOM 2105 O O . GLU A 1 269 ? -12.186 -10.473 25.843 1.00 86.62 269 GLU A O 1
ATOM 2110 N N . PHE A 1 270 ? -11.329 -8.550 25.055 1.00 87.88 270 PHE A N 1
ATOM 2111 C CA . PHE A 1 270 ? -12.637 -7.991 24.706 1.00 87.88 270 PHE A CA 1
ATOM 2112 C C . PHE A 1 270 ? -13.388 -8.854 23.683 1.00 87.88 270 PHE A C 1
ATOM 2114 O O . PHE A 1 270 ? -14.578 -9.127 23.865 1.00 87.88 270 PHE A O 1
ATOM 2121 N N . GLU A 1 271 ? -12.730 -9.317 22.610 1.00 84.25 271 GLU A N 1
ATOM 2122 C CA . GLU A 1 271 ? -13.366 -10.199 21.620 1.00 84.25 271 GLU A CA 1
ATOM 2123 C C . GLU A 1 271 ? -13.801 -11.541 22.248 1.00 84.25 271 GLU A C 1
ATOM 2125 O O . GLU A 1 271 ? -14.866 -12.072 21.898 1.00 84.25 271 GLU A O 1
ATOM 2130 N N . THR A 1 272 ? -13.038 -12.059 23.217 1.00 88.50 272 THR A N 1
ATOM 2131 C CA . THR A 1 272 ? -13.369 -13.274 23.978 1.00 88.50 272 THR A CA 1
ATOM 2132 C C . THR A 1 272 ? -14.621 -13.079 24.837 1.00 88.50 272 THR A C 1
ATOM 2134 O O . THR A 1 272 ? -15.560 -13.882 24.758 1.00 88.50 272 THR A O 1
ATOM 2137 N N . GLU A 1 273 ? -14.693 -11.989 25.600 1.00 89.94 273 GLU A N 1
ATOM 2138 C CA . GLU A 1 273 ? -15.848 -11.652 26.443 1.00 89.94 273 GLU A CA 1
ATOM 2139 C C . GLU A 1 273 ? -17.099 -11.319 25.616 1.00 89.94 273 GLU A C 1
ATOM 2141 O O . GLU A 1 273 ? -18.223 -11.734 25.941 1.00 89.94 273 GLU A O 1
ATOM 2146 N N . LEU A 1 274 ? -16.914 -10.647 24.478 1.00 86.50 274 LEU A N 1
ATOM 2147 C CA . LEU A 1 274 ? -17.962 -10.390 23.495 1.00 86.50 274 LEU A CA 1
ATOM 2148 C C . LEU A 1 274 ? -18.543 -11.699 22.936 1.00 86.50 274 LEU A C 1
ATOM 2150 O O . LEU A 1 274 ? -19.768 -11.833 22.814 1.00 86.50 274 LEU A O 1
ATOM 2154 N N . ALA A 1 275 ? -17.691 -12.674 22.601 1.00 84.62 275 ALA A N 1
ATOM 2155 C CA . ALA A 1 275 ? -18.119 -13.986 22.121 1.00 84.62 275 ALA A CA 1
ATOM 2156 C C . ALA A 1 275 ? -18.852 -14.786 23.213 1.00 84.62 275 ALA A C 1
ATOM 2158 O O . ALA A 1 275 ? -19.894 -15.395 22.938 1.00 84.62 275 ALA A O 1
ATOM 2159 N N . GLY A 1 276 ? -18.360 -14.739 24.456 1.00 86.19 276 GLY A N 1
ATOM 2160 C CA . GLY A 1 276 ? -19.006 -15.345 25.622 1.00 86.19 276 GLY A CA 1
ATOM 2161 C C . GLY A 1 276 ? -20.414 -14.794 25.862 1.00 86.19 276 GLY A C 1
ATOM 2162 O O . GLY A 1 276 ? -21.377 -15.558 25.976 1.00 86.19 276 GLY A O 1
ATOM 2163 N N . ASN A 1 277 ? -20.567 -13.468 25.830 1.00 81.19 277 ASN A N 1
ATOM 2164 C CA . ASN A 1 277 ? -21.868 -12.811 25.967 1.00 81.19 277 ASN A CA 1
ATOM 2165 C C . ASN A 1 277 ? -22.812 -13.132 24.801 1.00 81.19 277 ASN A C 1
ATOM 2167 O O . ASN A 1 277 ? -23.994 -13.399 25.030 1.00 81.19 277 ASN A O 1
ATOM 2171 N N . GLY A 1 278 ? -22.304 -13.193 23.565 1.00 71.19 278 GLY A N 1
ATOM 2172 C CA . GLY A 1 278 ? -23.085 -13.615 22.397 1.00 71.19 278 GLY A CA 1
ATOM 2173 C C . GLY A 1 278 ? -23.737 -14.993 22.582 1.00 71.19 278 GLY A C 1
ATOM 2174 O O . GLY A 1 278 ? -24.918 -15.167 22.274 1.00 71.19 278 GLY A O 1
ATOM 2175 N N . ASN A 1 279 ? -23.014 -15.940 23.190 1.00 71.50 279 ASN A N 1
ATOM 2176 C CA . ASN A 1 279 ? -23.507 -17.289 23.497 1.00 71.50 279 ASN A CA 1
ATOM 2177 C C . ASN A 1 279 ? -24.544 -17.338 24.636 1.00 71.50 279 ASN A C 1
ATOM 2179 O O . ASN A 1 279 ? -25.235 -18.342 24.804 1.00 71.50 279 ASN A O 1
ATOM 2183 N N . HIS A 1 280 ? -24.702 -16.275 25.422 1.00 66.81 280 HIS A N 1
ATOM 2184 C CA . HIS A 1 280 ? -25.774 -16.171 26.416 1.00 66.81 280 HIS A CA 1
ATOM 2185 C C . HIS A 1 280 ? -27.025 -15.469 25.874 1.00 66.81 280 HIS A C 1
ATOM 2187 O O . HIS A 1 280 ? -28.095 -15.563 26.476 1.00 66.81 280 HIS A O 1
ATOM 2193 N N . MET A 1 281 ? -26.928 -14.830 24.704 1.00 66.62 281 MET A N 1
ATOM 2194 C CA . MET A 1 281 ? -28.035 -14.149 24.026 1.00 66.62 281 MET A CA 1
ATOM 2195 C C . MET A 1 281 ? -28.706 -14.999 22.930 1.00 66.62 281 MET A C 1
ATOM 2197 O O . MET A 1 281 ? -29.387 -14.432 22.075 1.00 66.62 281 MET A O 1
ATOM 2201 N N . ILE A 1 282 ? -28.537 -16.333 22.958 1.00 54.00 282 ILE A N 1
ATOM 2202 C CA . ILE A 1 282 ? -29.071 -17.319 21.990 1.00 54.00 282 ILE A CA 1
ATOM 2203 C C . ILE A 1 282 ? -30.603 -17.444 22.099 1.00 54.00 282 ILE A C 1
ATOM 2205 O O . ILE A 1 282 ? -31.166 -18.483 22.435 1.00 54.00 282 ILE A O 1
ATOM 2209 N N . ASP A 1 283 ? -31.308 -16.365 21.802 1.00 63.47 283 ASP A N 1
ATOM 2210 C CA . ASP A 1 283 ? -32.527 -16.470 21.022 1.00 63.47 283 ASP A CA 1
ATOM 2211 C C . ASP A 1 283 ? -32.071 -16.283 19.570 1.00 63.47 283 ASP A C 1
ATOM 2213 O O . ASP A 1 283 ? -31.452 -15.274 19.231 1.00 63.47 283 ASP A O 1
ATOM 2217 N N . GLU A 1 284 ? -32.304 -17.261 18.699 1.00 57.69 284 GLU A N 1
ATOM 2218 C CA . GLU A 1 284 ? -31.869 -17.210 17.292 1.00 57.69 284 GLU A CA 1
ATOM 2219 C C . GLU A 1 284 ? -32.400 -15.962 16.556 1.00 57.69 284 GLU A C 1
ATOM 2221 O O . GLU A 1 284 ? -31.822 -15.524 15.563 1.00 57.69 284 GLU A O 1
ATOM 2226 N N . ASN A 1 285 ? -33.455 -15.324 17.079 1.00 58.06 285 ASN A N 1
ATOM 2227 C CA . ASN A 1 285 ? -33.997 -14.067 16.561 1.00 58.06 285 ASN A CA 1
ATOM 2228 C C . ASN A 1 285 ? -33.165 -12.822 16.927 1.00 58.06 285 ASN A C 1
ATOM 2230 O O . ASN A 1 285 ? -33.349 -11.757 16.333 1.00 58.06 285 ASN A O 1
ATOM 2234 N N . LEU A 1 286 ? -32.270 -12.930 17.913 1.00 54.47 286 LEU A N 1
ATOM 2235 C CA . LEU A 1 286 ? -31.415 -11.853 18.410 1.00 54.47 286 LEU A CA 1
ATOM 2236 C C . LEU A 1 286 ? -30.090 -11.771 17.632 1.00 54.47 286 LEU A C 1
ATOM 2238 O O . LEU A 1 286 ? -29.633 -10.669 17.345 1.00 54.47 286 LEU A O 1
ATOM 2242 N N . ILE A 1 287 ? -29.521 -12.892 17.182 1.00 56.53 287 ILE A N 1
ATOM 2243 C CA . ILE A 1 287 ? -28.265 -12.941 16.401 1.00 56.53 287 ILE A CA 1
ATOM 2244 C C . ILE A 1 287 ? -28.531 -12.781 14.889 1.00 56.53 287 ILE A C 1
ATOM 2246 O O . ILE A 1 287 ? -27.883 -13.383 14.037 1.00 56.53 287 ILE A O 1
ATOM 2250 N N . ALA A 1 288 ? -29.493 -11.942 14.501 1.00 56.94 288 ALA A N 1
ATOM 2251 C CA . ALA A 1 288 ? -29.455 -11.398 13.147 1.00 56.94 288 ALA A CA 1
ATOM 2252 C C . ALA A 1 288 ? -28.151 -10.587 13.035 1.00 56.94 288 ALA A C 1
ATOM 2254 O O . ALA A 1 288 ? -27.899 -9.766 13.914 1.00 56.94 288 ALA A O 1
ATOM 2255 N N . GLY A 1 289 ? -27.331 -10.814 11.996 1.00 64.88 289 GLY A N 1
ATOM 2256 C CA . GLY A 1 289 ? -25.909 -10.408 11.866 1.00 64.88 289 GLY A CA 1
ATOM 2257 C C . GLY A 1 289 ? -25.492 -8.977 12.261 1.00 64.88 289 GLY A C 1
ATOM 2258 O O . GLY A 1 289 ? -24.309 -8.714 12.443 1.00 64.88 289 GLY A O 1
ATOM 2259 N N . ARG A 1 290 ? -26.451 -8.088 12.528 1.00 72.88 290 ARG A N 1
ATOM 2260 C CA . ARG A 1 290 ? -26.259 -6.753 13.098 1.00 72.88 290 ARG A CA 1
ATOM 2261 C C . ARG A 1 290 ? -25.508 -6.723 14.433 1.00 72.88 290 ARG A C 1
ATOM 2263 O O . ARG A 1 290 ? -24.864 -5.718 14.694 1.00 72.88 290 ARG A O 1
ATOM 2270 N N . TRP A 1 291 ? -25.579 -7.761 15.280 1.00 80.25 291 TRP A N 1
ATOM 2271 C CA . TRP A 1 291 ? -24.804 -7.784 16.537 1.00 80.25 291 TRP A CA 1
ATOM 2272 C C . TRP A 1 291 ? -23.306 -7.678 16.258 1.00 80.25 291 TRP A C 1
ATOM 2274 O O . TRP A 1 291 ? -22.663 -6.754 16.740 1.00 80.25 291 TRP A O 1
ATOM 2284 N N . TYR A 1 292 ? -22.778 -8.572 15.421 1.00 77.31 292 TYR A N 1
ATOM 2285 C CA . TYR A 1 292 ? -21.361 -8.583 15.066 1.00 77.31 292 TYR A CA 1
ATOM 2286 C C . TYR A 1 292 ? -20.972 -7.395 14.176 1.00 77.31 292 TYR A C 1
ATOM 2288 O O . TYR A 1 292 ? -19.865 -6.883 14.318 1.00 77.31 292 TYR A O 1
ATOM 2296 N N . ASP A 1 293 ? -21.883 -6.895 13.331 1.00 77.00 293 ASP A N 1
ATOM 2297 C CA . ASP A 1 293 ? -21.645 -5.672 12.544 1.00 77.00 293 ASP A CA 1
ATOM 2298 C C . ASP A 1 293 ? -21.471 -4.429 13.430 1.00 77.00 293 ASP A C 1
ATOM 2300 O O . ASP A 1 293 ? -20.700 -3.523 13.106 1.00 77.00 293 ASP A O 1
ATOM 2304 N N . VAL A 1 294 ? -22.224 -4.351 14.531 1.00 80.12 294 VAL A N 1
ATOM 2305 C CA . VAL A 1 294 ? -22.109 -3.262 15.502 1.00 80.12 294 VAL A CA 1
ATOM 2306 C C . VAL A 1 294 ? -20.911 -3.500 16.410 1.00 80.12 294 VAL A C 1
ATOM 2308 O O . VAL A 1 294 ? -20.126 -2.579 16.588 1.00 80.12 294 VAL A O 1
ATOM 2311 N N . ALA A 1 295 ? -20.730 -4.719 16.921 1.00 79.81 295 ALA A N 1
ATOM 2312 C CA . ALA A 1 295 ? -19.628 -5.085 17.806 1.00 79.81 295 ALA A CA 1
ATOM 2313 C C . ALA A 1 295 ? -18.251 -4.893 17.154 1.00 79.81 295 ALA A C 1
ATOM 2315 O O . ALA A 1 295 ? -17.329 -4.423 17.801 1.00 79.81 295 ALA A O 1
ATOM 2316 N N . GLY A 1 296 ? -18.131 -5.137 15.846 1.00 75.62 296 GLY A N 1
ATOM 2317 C CA . GLY A 1 296 ? -16.899 -4.882 15.096 1.00 75.62 296 GLY A CA 1
ATOM 2318 C C . GLY A 1 296 ? -16.509 -3.404 14.960 1.00 75.62 296 GLY A C 1
ATOM 2319 O O . GLY A 1 296 ? -15.553 -3.123 14.246 1.00 75.62 296 GLY A O 1
ATOM 2320 N N . ARG A 1 297 ? -17.257 -2.475 15.576 1.00 77.50 297 ARG A N 1
ATOM 2321 C CA . ARG A 1 297 ? -16.953 -1.033 15.667 1.00 77.50 297 ARG A CA 1
ATOM 2322 C C . ARG A 1 297 ? -16.351 -0.623 17.016 1.00 77.50 297 ARG A C 1
ATOM 2324 O O . ARG A 1 297 ? -16.038 0.558 17.180 1.00 77.50 297 ARG A O 1
ATOM 2331 N N . PHE A 1 298 ? -16.327 -1.544 17.975 1.00 81.00 298 PHE A N 1
ATOM 2332 C CA . PHE A 1 298 ? -15.834 -1.338 19.332 1.00 81.00 298 PHE A CA 1
ATOM 2333 C C . PHE A 1 298 ? -14.401 -1.828 19.405 1.00 81.00 298 PHE A C 1
ATOM 2335 O O . PHE A 1 298 ? -14.112 -2.917 18.902 1.00 81.00 298 PHE A O 1
ATOM 2342 N N . TYR A 1 299 ? -13.550 -1.029 20.034 1.00 79.50 299 TYR A N 1
ATOM 2343 C CA . TYR A 1 299 ? -12.141 -1.339 20.208 1.00 79.50 299 TYR A CA 1
ATOM 2344 C C . TYR A 1 299 ? -11.696 -1.013 21.623 1.00 79.50 299 TYR A C 1
ATOM 2346 O O . TYR A 1 299 ? -12.268 -0.125 22.259 1.00 79.50 299 TYR A O 1
ATOM 2354 N N . VAL A 1 300 ? -10.706 -1.754 22.095 1.00 77.75 300 VAL A N 1
ATOM 2355 C CA . VAL A 1 300 ? -9.992 -1.481 23.339 1.00 77.75 300 VAL A CA 1
ATOM 2356 C C . VAL A 1 300 ? -8.977 -0.373 23.049 1.00 77.75 300 VAL 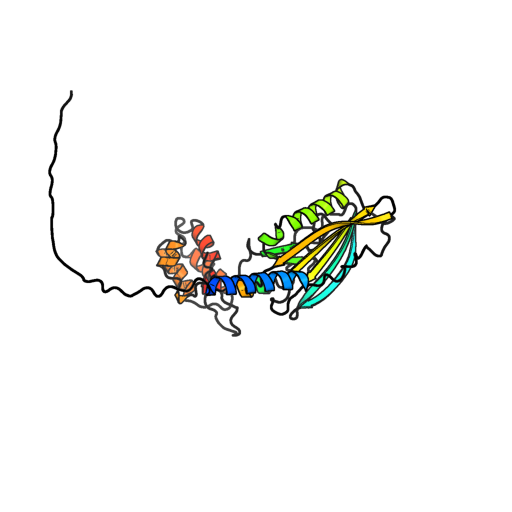A C 1
ATOM 2358 O O . VAL A 1 300 ? -8.224 -0.476 22.086 1.00 77.75 300 VAL A O 1
ATOM 2361 N N . ASP A 1 301 ? -9.026 0.721 23.810 1.00 71.69 301 ASP A N 1
ATOM 2362 C CA . ASP A 1 301 ? -8.145 1.886 23.635 1.00 71.69 301 ASP A CA 1
ATOM 2363 C C . ASP A 1 301 ? -6.762 1.610 24.244 1.00 71.69 301 ASP A C 1
ATOM 2365 O O . ASP A 1 301 ? -6.422 2.120 25.306 1.00 71.69 301 ASP A O 1
ATOM 2369 N N . GLU A 1 302 ? -5.996 0.731 23.598 1.00 68.44 302 GLU A N 1
ATOM 2370 C CA . GLU A 1 302 ? -4.648 0.312 24.025 1.00 68.44 302 GLU A CA 1
ATOM 2371 C C . GLU A 1 302 ? -3.589 1.422 23.860 1.00 68.44 302 GLU A C 1
ATOM 2373 O O . GLU A 1 302 ? -2.432 1.238 24.235 1.00 68.44 302 GLU A O 1
ATOM 2378 N N . ASP A 1 303 ? -3.966 2.571 23.288 1.00 54.53 303 ASP A N 1
ATOM 2379 C CA . ASP A 1 303 ? -3.065 3.678 22.945 1.00 54.53 303 ASP A CA 1
ATOM 2380 C C . ASP A 1 303 ? -2.635 4.527 24.155 1.00 54.53 303 ASP A C 1
ATOM 2382 O O . ASP A 1 303 ? -1.827 5.450 24.018 1.00 54.53 303 ASP A O 1
ATOM 2386 N N . ASP A 1 304 ? -3.170 4.251 25.344 1.00 52.03 304 ASP A N 1
ATOM 2387 C CA . ASP A 1 304 ? -2.754 4.929 26.562 1.00 52.03 304 ASP A CA 1
ATOM 2388 C C . ASP A 1 304 ? -1.351 4.423 26.953 1.00 52.03 304 ASP A C 1
ATOM 2390 O O . ASP A 1 304 ? -1.166 3.225 27.149 1.00 52.03 304 ASP A O 1
ATOM 2394 N N . ASP A 1 305 ? -0.370 5.326 27.128 1.00 45.53 305 ASP A N 1
ATOM 2395 C CA . ASP A 1 305 ? 1.031 5.076 27.563 1.00 45.53 305 ASP A CA 1
ATOM 2396 C C . ASP A 1 305 ? 1.174 4.399 28.960 1.00 45.53 305 ASP A C 1
ATOM 2398 O O . ASP A 1 305 ? 2.162 4.574 29.684 1.00 45.53 305 ASP A O 1
ATOM 2402 N N . ILE A 1 306 ? 0.141 3.701 29.413 1.00 42.91 306 ILE A N 1
ATOM 2403 C CA . ILE A 1 306 ? -0.045 3.129 30.730 1.00 42.91 306 ILE A CA 1
ATOM 2404 C C . ILE A 1 306 ? -0.384 1.652 30.533 1.00 42.91 306 ILE A C 1
ATOM 2406 O O . ILE A 1 306 ? -1.442 1.326 30.007 1.00 42.91 306 ILE A O 1
ATOM 2410 N N . ASP A 1 307 ? 0.480 0.763 31.029 1.00 46.62 307 ASP A N 1
ATOM 2411 C CA . ASP A 1 307 ? 0.130 -0.647 31.217 1.00 46.62 307 ASP A CA 1
ATOM 2412 C C . ASP A 1 307 ? -1.102 -0.722 32.139 1.00 46.62 307 ASP A C 1
ATOM 2414 O O . ASP A 1 307 ? -1.030 -0.347 33.319 1.00 46.62 307 ASP A O 1
ATOM 2418 N N . GLY A 1 308 ? -2.246 -1.178 31.634 1.00 56.06 308 GLY A N 1
ATOM 2419 C CA . GLY A 1 308 ? -3.455 -1.244 32.445 1.00 56.06 308 GLY A CA 1
ATOM 2420 C C . GLY A 1 308 ? -4.696 -1.680 31.681 1.00 56.06 308 GLY A C 1
ATOM 2421 O O . GLY A 1 308 ? -4.648 -1.874 30.479 1.00 56.06 308 GLY A O 1
ATOM 2422 N N . PRO A 1 309 ? -5.819 -1.859 32.389 1.00 57.72 309 PRO A N 1
ATOM 2423 C CA . PRO A 1 309 ? -7.066 -2.224 31.752 1.00 57.72 309 PRO A CA 1
ATOM 2424 C C . PRO A 1 309 ? -7.640 -0.995 31.026 1.00 57.72 309 PRO A C 1
ATOM 2426 O O . PRO A 1 309 ? -7.885 0.053 31.635 1.00 57.72 309 PRO A O 1
ATOM 2429 N N . TYR A 1 310 ? -7.834 -1.129 29.720 1.00 69.62 310 TYR A N 1
ATOM 2430 C CA . TYR A 1 310 ? -8.170 -0.047 28.804 1.00 69.62 310 TYR A CA 1
ATOM 2431 C C . TYR A 1 310 ? -9.687 0.087 28.608 1.00 69.62 310 TYR A C 1
ATOM 2433 O O . TYR A 1 310 ? -10.422 -0.912 28.637 1.00 69.62 310 TYR A O 1
ATOM 2441 N N . PRO A 1 311 ? -10.200 1.315 28.414 1.00 75.19 311 PRO A N 1
ATOM 2442 C CA . PRO A 1 311 ? -11.611 1.536 28.141 1.00 75.19 311 PRO A CA 1
ATOM 2443 C C . PRO A 1 311 ? -11.982 1.133 26.708 1.00 75.19 311 PRO A C 1
ATOM 2445 O O . PRO A 1 311 ? -11.180 1.206 25.782 1.00 75.19 311 PRO A O 1
ATOM 2448 N N . ILE A 1 312 ? -13.257 0.795 26.499 1.00 75.75 312 ILE A N 1
ATOM 2449 C CA . ILE A 1 312 ? -13.792 0.586 25.151 1.00 75.75 312 ILE A CA 1
ATOM 2450 C C . ILE A 1 312 ? -14.153 1.919 24.485 1.00 75.75 312 ILE A C 1
ATOM 2452 O O . ILE A 1 312 ? -14.962 2.707 24.996 1.00 75.75 312 ILE A O 1
ATOM 2456 N N . VAL A 1 313 ? -13.645 2.125 23.274 1.00 71.81 313 VAL A N 1
ATOM 2457 C CA . VAL A 1 313 ? -14.007 3.228 22.377 1.00 71.81 313 VAL A CA 1
ATOM 2458 C C . VAL A 1 313 ? -14.826 2.730 21.186 1.00 71.81 313 VAL A C 1
ATOM 2460 O O . VAL A 1 313 ? -14.786 1.562 20.801 1.00 71.81 313 VAL A O 1
ATOM 2463 N N . VAL A 1 314 ? -15.625 3.622 20.590 1.00 70.69 314 VAL A N 1
ATOM 2464 C CA . VAL A 1 314 ? -16.423 3.304 19.392 1.00 70.69 314 VAL A CA 1
ATOM 2465 C C . VAL A 1 314 ? -16.097 4.211 18.249 1.00 70.69 314 VAL A C 1
ATOM 2467 O O . VAL A 1 314 ? -16.240 5.428 18.371 1.00 70.69 314 VAL A O 1
ATOM 2470 N N . ARG A 1 315 ? -15.857 3.608 17.086 1.00 58.69 315 ARG A N 1
ATOM 2471 C CA . ARG A 1 315 ? -15.747 4.362 15.847 1.00 58.69 315 ARG A CA 1
ATOM 2472 C C . ARG A 1 315 ? -17.085 5.011 15.468 1.00 58.69 315 ARG A C 1
ATOM 2474 O O . ARG A 1 315 ? -18.069 4.345 15.132 1.00 58.69 315 ARG A O 1
ATOM 2481 N N . ASN A 1 316 ? -17.125 6.335 15.513 1.00 55.38 316 ASN A N 1
ATOM 2482 C CA . ASN A 1 316 ? -18.193 7.186 15.020 1.00 55.38 316 ASN A CA 1
ATOM 2483 C C . ASN A 1 316 ? -18.154 7.182 13.482 1.00 55.38 316 ASN A C 1
ATOM 2485 O O . ASN A 1 316 ? -17.354 7.885 12.863 1.00 55.38 316 ASN A O 1
ATOM 2489 N N . THR A 1 317 ? -18.985 6.329 12.877 1.00 57.72 317 THR A N 1
ATOM 2490 C CA . THR A 1 317 ? -19.241 6.296 11.425 1.00 57.72 317 THR A CA 1
ATOM 2491 C C . THR A 1 317 ? -20.189 7.400 10.994 1.00 57.72 317 THR A C 1
ATOM 2493 O O . THR A 1 317 ? -21.218 7.555 11.699 1.00 57.72 317 THR A O 1
#

Secondary structure (DSSP, 8-state):
----------------------PPPP-----THHHHHHHHHHHHHHHHHHHHS----------SS--TTSPSEEEEEEEEEEEETTEEEEEEEEEEEESPPP--S--SPPTTHHHHHHHHS--BTTEEEEESS-GGGT--TT-GGGEEEEEHHHHT-HHHHHHHHHHHIIIIIS---EEEEEEEE--TTSPTT--SEEEEEEEEE-TTS-EEEEEEEEEEPPPTGGGGTTTEE-GGG--HHHHHHTT--HHHHHHHHHHHTSEESSHHHHHHHHHHHHHH---TTT-STHHHHHHTTEEE-TTSSS-SPEEEEEE--